Protein AF-A0A3B4Z1G2-F1 (afdb_monomer)

Organism: NCBI:txid144197

Radius of gyration: 21.58 Å; Cα contacts (8 Å, |Δi|>4): 198; chains: 1; bounding box: 49×40×64 Å

Foldseek 3Di:
DWDWDAFLNDIDIFDADPQARDRQDPCWDQDVQVSDIAAVWFDADVVVNGTDGDQCVLVVLVVLVVQLVVLVVVLVVLVVQLVVVCVPPNNVVSVVPGCNVVSVVSNCVSVVVSVVVLVCLLQVHGNVCVVVVQQPCVVDVPRHDSRDPPGSVVSNCCRHVNDRDDDDDPPDPPPD

Sequence (176 aa):
MTKEVVINGQTVKLKYCFTCKIFRPPRASHCSLCDNCVERFDHHCPWVGNCVGRRNYRFFYMFILSLSFLTIFIFAFAITHIILLSHRSGFLNALKDSPVVVCFFSVWSIVGLSGFHTYLISSNQTTNEDIKGSWSSKRGKDNYNPYSHGNIFTNCCAALCGPLPPRYDASVNVHV

Secondary structure (DSSP, 8-state):
--EEEEETTEEEEEPEETTTTEEPPTT-EEETTTTEEETT--EEEGGGTEEE-TTTHHHHHHHHHHHHHHHHHHHHHHHHHHHHHHHHH-HHHHHHT-THHHHHHHHHHHHHHHHHHHHHHHTT--HHHHHTTTT-GGG-TT---TT--SSHHHHHHHHHTSPPPPP--TTS----

pLDDT: mean 91.64, std 11.78, range [30.98, 98.5]

Structure (mmCIF, N/CA/C/O backbone):
data_AF-A0A3B4Z1G2-F1
#
_entry.id   AF-A0A3B4Z1G2-F1
#
loop_
_atom_site.group_PDB
_atom_site.id
_atom_site.type_symbol
_atom_site.label_atom_id
_atom_site.label_alt_id
_atom_site.label_comp_id
_atom_site.label_asym_id
_atom_site.label_entity_id
_atom_site.label_seq_id
_atom_site.pdbx_PDB_ins_code
_atom_site.Cartn_x
_atom_site.Cartn_y
_atom_site.Cartn_z
_atom_site.occupancy
_atom_site.B_iso_or_equiv
_atom_site.auth_seq_id
_atom_site.auth_comp_id
_atom_site.auth_asym_id
_atom_site.auth_atom_id
_atom_site.pdbx_PDB_model_num
ATOM 1 N N . MET A 1 1 ? -27.085 1.261 20.144 1.00 60.06 1 MET A N 1
ATOM 2 C CA . MET A 1 1 ? -26.070 0.731 21.079 1.00 60.06 1 MET A CA 1
ATOM 3 C C . MET A 1 1 ? -24.687 1.053 20.537 1.00 60.06 1 MET A C 1
ATOM 5 O O . MET A 1 1 ? -24.362 0.622 19.435 1.00 60.06 1 MET A O 1
ATOM 9 N N . THR A 1 2 ? -23.906 1.854 21.254 1.00 76.62 2 THR A N 1
ATOM 10 C CA . THR A 1 2 ? -22.498 2.136 20.939 1.00 76.62 2 THR A CA 1
ATOM 11 C C . THR A 1 2 ? -21.631 1.186 21.760 1.00 76.62 2 THR A C 1
ATOM 13 O O . THR A 1 2 ? -21.705 1.215 22.983 1.00 76.62 2 THR A O 1
ATOM 16 N N . LYS A 1 3 ? -20.850 0.319 21.104 1.00 91.56 3 LYS A N 1
ATOM 17 C CA . LYS A 1 3 ? -19.818 -0.491 21.772 1.00 91.56 3 LYS A CA 1
ATOM 18 C C . LYS A 1 3 ? -18.490 0.241 21.603 1.00 91.56 3 LYS A C 1
ATOM 20 O O . LYS A 1 3 ? -18.180 0.687 20.500 1.00 91.56 3 LYS A O 1
ATOM 25 N N . GLU A 1 4 ? -17.728 0.393 22.673 1.00 94.25 4 GLU A N 1
ATOM 26 C CA . GLU A 1 4 ? -16.424 1.059 22.661 1.00 94.25 4 GLU A CA 1
ATOM 27 C C . GLU A 1 4 ? -15.369 0.106 23.220 1.00 94.25 4 GLU A C 1
ATOM 29 O O . GLU A 1 4 ? -15.684 -0.767 24.029 1.00 94.25 4 GLU A O 1
ATOM 34 N N . VAL A 1 5 ? -14.132 0.239 22.748 1.00 94.31 5 VAL A N 1
ATOM 35 C CA . VAL A 1 5 ? -12.977 -0.521 23.241 1.00 94.31 5 VAL A CA 1
ATOM 36 C C . VAL A 1 5 ? -11.780 0.411 23.381 1.00 94.31 5 VAL A C 1
ATOM 38 O O . VAL A 1 5 ? -11.654 1.366 22.616 1.00 94.31 5 VAL A O 1
ATOM 41 N N . VAL A 1 6 ? -10.896 0.139 24.338 1.00 94.88 6 VAL A N 1
ATOM 42 C CA . VAL A 1 6 ? -9.669 0.920 24.546 1.00 94.88 6 VAL A CA 1
ATOM 43 C C . VAL A 1 6 ? -8.488 0.173 23.935 1.00 94.88 6 VAL A C 1
ATOM 45 O O . VAL A 1 6 ? -8.302 -1.015 24.191 1.00 94.88 6 VAL A O 1
ATOM 48 N N . ILE A 1 7 ? -7.694 0.863 23.118 1.00 94.56 7 ILE A N 1
ATOM 49 C CA . ILE A 1 7 ? -6.518 0.312 22.436 1.00 94.56 7 ILE A CA 1
ATOM 50 C C . ILE A 1 7 ? -5.345 1.236 22.726 1.00 94.56 7 ILE A C 1
ATOM 52 O O . ILE A 1 7 ? -5.351 2.383 22.288 1.00 94.56 7 ILE A O 1
ATOM 56 N N . ASN A 1 8 ? -4.358 0.748 23.482 1.00 92.94 8 ASN A N 1
ATOM 57 C CA . ASN A 1 8 ? -3.166 1.510 23.876 1.00 92.94 8 ASN A CA 1
ATOM 58 C C . ASN A 1 8 ? -3.495 2.930 24.379 1.00 92.94 8 ASN A C 1
ATOM 60 O O . ASN A 1 8 ? -2.887 3.907 23.950 1.00 92.94 8 ASN A O 1
ATOM 64 N N . GLY A 1 9 ? -4.501 3.039 25.255 1.00 91.31 9 GLY A N 1
ATOM 65 C CA . GLY A 1 9 ? -4.951 4.305 25.848 1.00 91.31 9 GLY A CA 1
ATOM 66 C C . GLY A 1 9 ? -5.959 5.106 25.018 1.00 91.31 9 GLY A C 1
ATOM 67 O O . GLY A 1 9 ? -6.542 6.050 25.540 1.00 91.31 9 GLY A O 1
ATOM 68 N N . GLN A 1 10 ? -6.237 4.716 23.770 1.00 91.75 10 GLN A N 1
ATOM 69 C CA . GLN A 1 10 ? -7.187 5.420 22.910 1.00 91.75 10 GLN A CA 1
ATOM 70 C C . GLN A 1 10 ? -8.531 4.691 22.812 1.00 91.75 10 GLN A C 1
ATOM 72 O O . GLN A 1 10 ? -8.595 3.509 22.466 1.00 91.75 10 GLN A O 1
ATOM 77 N N . THR A 1 11 ? -9.624 5.411 23.069 1.00 92.00 11 THR A N 1
ATOM 78 C CA . THR A 1 11 ? -10.986 4.878 22.939 1.00 92.00 11 THR A CA 1
ATOM 79 C C . THR A 1 11 ? -11.418 4.827 21.474 1.00 92.00 11 THR A C 1
ATOM 81 O O . THR A 1 11 ? -11.496 5.848 20.789 1.00 92.00 11 THR A O 1
ATOM 84 N N . VAL A 1 12 ? -11.754 3.632 20.992 1.00 91.44 12 VAL A N 1
ATOM 85 C CA . VAL A 1 12 ? -12.232 3.376 19.631 1.00 91.44 12 VAL A CA 1
ATOM 86 C C . VAL A 1 12 ? -13.695 2.947 19.668 1.00 91.44 12 VAL A C 1
ATOM 88 O O . VAL A 1 12 ? -14.056 1.919 20.243 1.00 91.44 12 VAL A O 1
ATOM 91 N N . LYS A 1 13 ? -14.552 3.723 18.996 1.00 91.81 13 LYS A N 1
ATOM 92 C CA . LYS A 1 13 ? -15.976 3.402 18.846 1.00 91.81 13 LYS A CA 1
ATOM 93 C C . LYS A 1 13 ? -16.172 2.327 17.782 1.00 91.81 13 LYS A C 1
ATOM 95 O O . LYS A 1 13 ? -15.842 2.534 16.610 1.00 91.81 13 LYS A O 1
ATOM 100 N N . LEU A 1 14 ? -16.752 1.198 18.172 1.00 94.06 14 LEU A N 1
ATOM 101 C CA . LEU A 1 14 ? -17.097 0.117 17.258 1.00 94.06 14 LEU A CA 1
ATOM 102 C C . LEU A 1 14 ? -18.398 0.438 16.532 1.00 94.06 14 LEU A C 1
ATOM 104 O O . LEU A 1 14 ? -19.400 0.843 17.125 1.00 94.06 14 LEU A O 1
ATOM 108 N N . LYS A 1 15 ? -18.393 0.211 15.221 1.00 93.25 15 LYS A N 1
ATOM 109 C CA . LYS A 1 15 ? -19.575 0.400 14.386 1.00 93.25 15 LYS A CA 1
ATOM 110 C C . LYS A 1 15 ? -20.242 -0.943 14.130 1.00 93.25 15 LYS A C 1
ATOM 112 O O . LYS A 1 15 ? -19.608 -1.859 13.604 1.00 93.25 15 LYS A O 1
ATOM 117 N N . TYR A 1 16 ? -21.535 -1.036 14.406 1.00 95.19 16 TYR A N 1
ATOM 118 C CA . TYR A 1 16 ? -22.322 -2.197 14.005 1.00 95.19 16 TYR A CA 1
ATOM 119 C C . TYR A 1 16 ? -22.390 -2.295 12.470 1.00 95.19 16 TYR A C 1
ATOM 121 O O . TYR A 1 16 ? -22.382 -1.275 11.766 1.00 95.19 16 TYR A O 1
ATOM 129 N N . CYS A 1 17 ? -22.363 -3.513 11.940 1.00 95.88 17 CYS A N 1
ATOM 130 C CA . CYS A 1 17 ? -22.634 -3.814 10.539 1.00 95.88 17 CYS A CA 1
ATOM 131 C C . CYS A 1 17 ? -23.975 -4.540 10.469 1.00 95.88 17 CYS A C 1
ATOM 133 O O . CYS A 1 17 ? -24.103 -5.641 10.996 1.00 95.88 17 CYS A O 1
ATOM 135 N N . PHE A 1 18 ? -24.957 -3.926 9.813 1.00 95.56 18 PHE A N 1
ATOM 136 C CA . PHE A 1 18 ? -26.303 -4.488 9.708 1.00 95.56 18 PHE A CA 1
ATOM 137 C C . PHE A 1 18 ? -26.370 -5.691 8.760 1.00 95.56 18 PHE A C 1
ATOM 139 O O . PHE A 1 18 ? -27.106 -6.629 9.043 1.00 95.56 18 PHE A O 1
ATOM 146 N N . THR A 1 19 ? -25.552 -5.707 7.702 1.00 95.50 19 THR A N 1
ATOM 147 C CA . THR A 1 19 ? -25.469 -6.824 6.749 1.00 95.50 19 THR A CA 1
ATOM 148 C C . THR A 1 19 ? -24.903 -8.081 7.407 1.00 95.50 19 THR A C 1
ATOM 150 O O . THR A 1 19 ? -25.552 -9.119 7.444 1.00 95.50 19 THR A O 1
ATOM 153 N N . CYS A 1 20 ? -23.717 -7.973 8.017 1.00 94.62 20 CYS A N 1
ATOM 154 C CA . CYS A 1 20 ? -23.047 -9.109 8.658 1.00 94.62 20 CYS A CA 1
ATOM 155 C C . CYS A 1 20 ? -23.539 -9.385 10.090 1.00 94.62 20 CYS A C 1
ATOM 157 O O . CYS A 1 20 ? -23.097 -10.351 10.699 1.00 94.62 20 CYS A O 1
ATOM 159 N N . LYS A 1 21 ? -24.410 -8.532 10.647 1.00 94.88 21 LYS A N 1
ATOM 160 C CA . LYS A 1 21 ? -24.986 -8.633 12.003 1.00 94.88 21 LYS A CA 1
ATOM 161 C C . LYS A 1 21 ? -23.958 -8.724 13.142 1.00 94.88 21 LYS A C 1
ATOM 163 O O . LYS A 1 21 ? -24.204 -9.358 14.165 1.00 94.88 21 LYS A O 1
ATOM 168 N N . ILE A 1 22 ? -22.828 -8.031 13.003 1.00 93.12 22 ILE A N 1
ATOM 169 C CA . ILE A 1 22 ? -21.752 -7.995 14.007 1.00 93.12 22 ILE A CA 1
ATOM 170 C C . ILE A 1 22 ? -21.372 -6.564 14.386 1.00 93.12 22 ILE A C 1
ATOM 172 O O . ILE A 1 22 ? -21.435 -5.640 13.569 1.00 93.12 22 ILE A O 1
ATOM 176 N N . PHE A 1 23 ? -20.882 -6.377 15.613 1.00 94.94 23 PHE A N 1
ATOM 177 C CA . PHE A 1 23 ? -20.036 -5.222 15.909 1.00 94.94 23 PHE A CA 1
ATOM 178 C C . PHE A 1 23 ? -18.695 -5.432 15.217 1.00 94.94 23 PHE A C 1
ATOM 180 O O . PHE A 1 23 ? -17.989 -6.392 15.514 1.00 94.94 23 PHE A O 1
ATOM 187 N N . ARG A 1 24 ? -18.355 -4.550 14.273 1.00 94.31 24 ARG A N 1
ATOM 188 C CA . ARG A 1 24 ? -17.096 -4.660 13.536 1.00 94.31 24 ARG A CA 1
ATOM 189 C C . ARG A 1 24 ? -15.926 -4.570 14.517 1.00 94.31 24 ARG A C 1
ATOM 191 O O . ARG A 1 24 ? -15.887 -3.590 15.268 1.00 94.31 24 ARG A O 1
ATOM 198 N N . PRO A 1 25 ? -14.979 -5.526 14.492 1.00 94.00 25 PRO A N 1
ATOM 199 C CA . PRO A 1 25 ? -13.732 -5.393 15.228 1.00 94.00 25 PRO A CA 1
ATOM 200 C C . PRO A 1 25 ? -13.014 -4.080 14.877 1.00 94.00 25 PRO A C 1
ATOM 202 O O . PRO A 1 25 ? -13.256 -3.503 13.807 1.00 94.00 25 PRO A O 1
ATOM 205 N N . PRO A 1 26 ? -12.104 -3.594 15.736 1.00 94.94 26 PRO A N 1
ATOM 206 C CA . PRO A 1 26 ? -11.290 -2.428 15.423 1.00 94.94 26 PRO A CA 1
ATOM 207 C C . PRO A 1 26 ? -10.617 -2.548 14.051 1.00 94.94 26 PRO A C 1
ATOM 209 O O . PRO A 1 26 ? -10.126 -3.611 13.670 1.00 94.94 26 PRO A O 1
ATOM 212 N N . ARG A 1 27 ? -10.599 -1.442 13.297 1.00 96.25 27 ARG A N 1
ATOM 213 C CA . ARG A 1 27 ? -10.047 -1.350 11.928 1.00 96.25 27 ARG A CA 1
ATOM 214 C C . ARG A 1 27 ? -10.754 -2.219 10.872 1.00 96.25 27 ARG A C 1
ATOM 216 O O . ARG A 1 27 ? -10.331 -2.219 9.717 1.00 96.25 27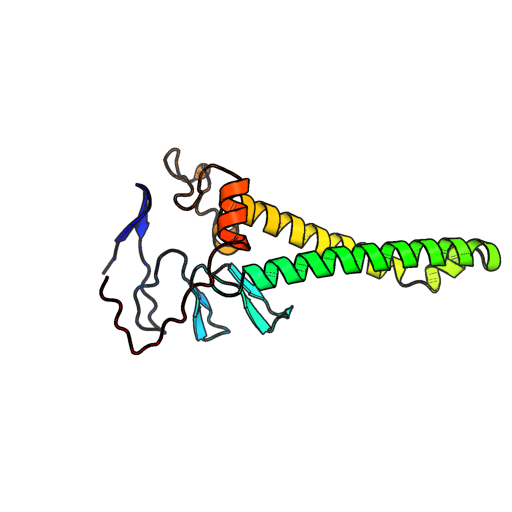 ARG A O 1
ATOM 223 N N . ALA A 1 28 ? -11.821 -2.945 11.212 1.00 96.44 28 ALA A N 1
ATOM 224 C CA . ALA A 1 28 ? -12.600 -3.702 10.236 1.00 96.44 28 ALA A CA 1
ATOM 225 C C . ALA A 1 28 ? -13.615 -2.811 9.500 1.00 96.44 28 ALA A C 1
ATOM 227 O O . ALA A 1 28 ? -14.208 -1.892 10.075 1.00 96.44 28 ALA A O 1
ATOM 228 N N . SER A 1 29 ? -13.846 -3.088 8.218 1.00 96.69 29 SER A N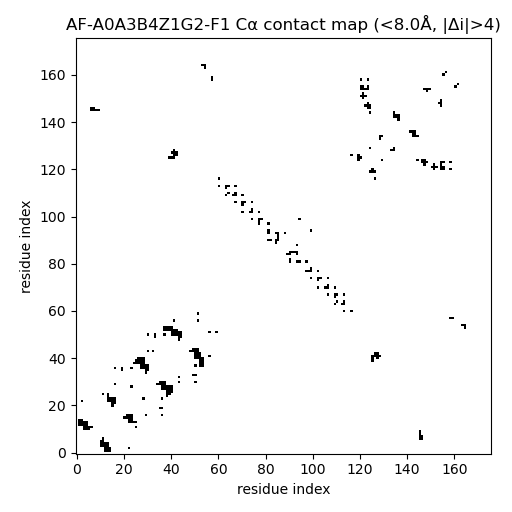 1
ATOM 229 C CA . SER A 1 29 ? -14.878 -2.419 7.411 1.00 96.69 29 SER A CA 1
ATOM 230 C C . SER A 1 29 ? -15.642 -3.434 6.568 1.00 96.69 29 SER A C 1
ATOM 232 O O . SER A 1 29 ? -15.082 -4.440 6.148 1.00 96.69 29 SER A O 1
ATOM 234 N N . HIS A 1 30 ? -16.930 -3.174 6.345 1.00 97.38 30 HIS A N 1
ATOM 235 C CA . HIS A 1 30 ? -17.739 -3.960 5.420 1.00 97.38 30 HIS A CA 1
ATOM 236 C C . HIS A 1 30 ? -17.443 -3.502 3.993 1.00 97.38 30 HIS A C 1
ATOM 238 O O . HIS A 1 30 ? -17.522 -2.303 3.714 1.00 97.38 30 HIS A O 1
ATOM 244 N N . CYS A 1 31 ? -17.098 -4.441 3.119 1.00 98.00 31 CYS A N 1
ATOM 245 C CA . CYS A 1 31 ? -16.992 -4.206 1.690 1.00 98.00 31 CYS A CA 1
ATOM 246 C C . CYS A 1 31 ? -18.263 -4.730 1.025 1.00 98.00 31 CYS A C 1
ATOM 248 O O . CYS A 1 31 ? -18.520 -5.926 1.081 1.00 98.00 31 CYS A O 1
ATOM 250 N N . SER A 1 32 ? -19.029 -3.855 0.378 1.00 97.19 32 SER A N 1
ATOM 251 C CA . SER A 1 32 ? -20.251 -4.248 -0.333 1.00 97.19 32 SER A CA 1
ATOM 252 C C . SER A 1 32 ? -19.978 -5.089 -1.582 1.00 97.19 32 SER A C 1
ATOM 254 O O . SER A 1 32 ? -20.827 -5.874 -1.973 1.00 97.19 32 SER A O 1
ATOM 256 N N . LEU A 1 33 ? -18.797 -4.950 -2.200 1.00 97.31 33 LEU A N 1
ATOM 257 C CA . LEU A 1 33 ? -18.409 -5.733 -3.380 1.00 97.31 33 LEU A CA 1
ATOM 258 C C . LEU A 1 33 ? -18.106 -7.196 -3.031 1.00 97.31 33 LEU A C 1
ATOM 260 O O . LEU A 1 33 ? -18.433 -8.090 -3.799 1.00 97.31 33 LEU A O 1
ATOM 264 N N . CYS A 1 34 ? -17.485 -7.437 -1.874 1.00 96.38 34 CYS A N 1
ATOM 265 C CA . CYS A 1 34 ? -17.210 -8.788 -1.369 1.00 96.38 34 CYS A CA 1
ATOM 266 C C . CYS A 1 34 ? -18.299 -9.306 -0.412 1.00 96.38 34 CYS A C 1
ATOM 268 O O . CYS A 1 34 ? -18.198 -10.434 0.063 1.00 96.38 34 CYS A O 1
ATOM 270 N N . ASP A 1 35 ? -19.290 -8.465 -0.105 1.00 96.50 35 ASP A N 1
ATOM 271 C CA . ASP A 1 35 ? -20.390 -8.688 0.838 1.00 96.50 35 ASP A CA 1
ATOM 272 C C . ASP A 1 35 ? -19.967 -9.279 2.196 1.00 96.50 35 ASP A C 1
ATOM 274 O O . ASP A 1 35 ? -20.598 -10.158 2.782 1.00 96.50 35 ASP A O 1
ATOM 278 N N . ASN A 1 36 ? -18.847 -8.795 2.733 1.00 94.50 36 ASN A N 1
ATOM 279 C CA . ASN A 1 36 ? -18.330 -9.257 4.014 1.00 94.50 36 ASN A CA 1
ATOM 280 C C . ASN A 1 36 ? -17.572 -8.164 4.779 1.00 94.50 36 ASN A C 1
ATOM 282 O O . ASN A 1 36 ? -17.097 -7.163 4.237 1.00 94.50 36 ASN A O 1
ATOM 286 N N . CYS A 1 37 ? -17.474 -8.345 6.098 1.00 96.44 37 CYS A N 1
ATOM 287 C CA . CYS A 1 37 ? -16.614 -7.528 6.947 1.00 96.44 37 CYS A CA 1
ATOM 288 C C . CYS A 1 37 ? -15.174 -8.039 6.878 1.00 96.44 37 CYS A C 1
ATOM 290 O O . CYS A 1 37 ? -14.901 -9.189 7.209 1.00 96.44 37 CYS A O 1
ATOM 292 N N . VAL A 1 38 ? -14.249 -7.161 6.497 1.00 96.81 38 VAL A N 1
ATOM 293 C CA . VAL A 1 38 ? -12.827 -7.472 6.345 1.00 96.81 38 VAL A CA 1
ATOM 294 C C . VAL A 1 38 ? -12.053 -6.851 7.501 1.00 96.81 38 VAL A C 1
ATOM 296 O O . VAL A 1 38 ? -12.143 -5.646 7.745 1.00 96.81 38 VAL A O 1
ATOM 299 N N . GLU A 1 39 ? -11.288 -7.664 8.227 1.00 96.06 39 GLU A N 1
ATOM 300 C CA . GLU A 1 39 ? -10.409 -7.180 9.293 1.00 96.06 39 GLU A CA 1
ATOM 301 C C . GLU A 1 39 ? -9.221 -6.393 8.764 1.00 96.06 39 GLU A C 1
ATOM 303 O O . GLU A 1 39 ? -8.634 -6.762 7.743 1.00 96.06 39 GLU A O 1
ATOM 308 N N . ARG A 1 40 ? -8.829 -5.351 9.516 1.00 96.44 40 ARG A N 1
ATOM 309 C CA . ARG A 1 40 ? -7.777 -4.397 9.127 1.00 96.44 40 ARG A CA 1
ATOM 310 C C . ARG A 1 40 ? -7.928 -4.040 7.645 1.00 96.44 40 ARG A C 1
ATOM 312 O O . ARG A 1 40 ? -7.014 -4.256 6.854 1.00 96.44 40 ARG A O 1
ATOM 319 N N . PHE A 1 41 ? -9.140 -3.619 7.283 1.00 98.06 41 PHE A N 1
ATOM 320 C CA . PHE A 1 41 ? -9.521 -3.377 5.898 1.00 98.06 41 PHE A CA 1
ATOM 321 C C . PHE A 1 41 ? -8.650 -2.272 5.317 1.00 98.06 41 PHE A C 1
ATOM 323 O O . PHE A 1 41 ? -8.637 -1.157 5.846 1.00 98.06 41 PHE A O 1
ATOM 330 N N . ASP A 1 42 ? -7.962 -2.596 4.229 1.00 98.50 42 ASP A N 1
ATOM 331 C CA . ASP A 1 42 ? -7.101 -1.661 3.529 1.00 98.50 42 ASP A CA 1
ATOM 332 C C . ASP A 1 42 ? -7.842 -1.031 2.353 1.00 98.50 42 ASP A C 1
ATOM 334 O O . ASP A 1 42 ? -8.142 0.162 2.385 1.00 98.50 42 ASP A O 1
ATOM 338 N N . HIS A 1 43 ? -8.221 -1.847 1.370 1.00 98.38 43 HIS A N 1
ATOM 339 C CA . HIS A 1 43 ? -9.055 -1.445 0.242 1.00 98.38 43 HIS A CA 1
ATOM 340 C C . HIS A 1 43 ? -9.647 -2.672 -0.470 1.00 98.38 43 HIS A C 1
ATOM 342 O O . HIS A 1 43 ? -9.213 -3.807 -0.266 1.00 98.38 43 HIS A O 1
ATOM 348 N N . HIS A 1 44 ? -10.646 -2.457 -1.327 1.00 98.50 44 HIS A N 1
ATOM 349 C CA . HIS A 1 44 ? -11.018 -3.440 -2.344 1.00 98.50 44 HIS A CA 1
ATOM 350 C C . HIS A 1 44 ? -10.178 -3.179 -3.589 1.00 98.50 44 HIS A C 1
ATOM 352 O O . HIS A 1 44 ? -10.199 -2.067 -4.115 1.00 98.50 44 HIS A O 1
ATOM 358 N N . CYS A 1 45 ? -9.425 -4.178 -4.038 1.00 98.06 45 CYS A N 1
ATOM 359 C CA . CYS A 1 45 ? -8.522 -4.026 -5.164 1.00 98.06 45 CYS A CA 1
ATOM 360 C C . CYS A 1 45 ? -9.109 -4.727 -6.395 1.00 98.06 45 CYS A C 1
ATOM 362 O O . CYS A 1 45 ? -9.155 -5.961 -6.420 1.00 98.06 45 CYS A O 1
ATOM 364 N N . PRO A 1 46 ? -9.533 -3.975 -7.429 1.00 97.06 46 PRO A N 1
ATOM 365 C CA . PRO A 1 46 ? -10.117 -4.570 -8.629 1.00 97.06 46 PRO A CA 1
ATOM 366 C C . PRO A 1 46 ? -9.102 -5.421 -9.403 1.00 97.06 46 PRO A C 1
ATOM 368 O O . PRO A 1 46 ? -9.479 -6.407 -10.023 1.00 97.06 46 PRO A O 1
ATOM 371 N N . TRP A 1 47 ? -7.807 -5.097 -9.309 1.00 95.69 47 TRP A N 1
ATOM 372 C CA . TRP A 1 47 ? -6.733 -5.798 -10.021 1.00 95.69 47 TRP A CA 1
ATOM 373 C C . TRP A 1 47 ? -6.503 -7.230 -9.537 1.00 95.69 47 TRP A C 1
ATOM 375 O O . TRP A 1 47 ? -6.109 -8.085 -10.321 1.00 95.69 47 TRP A O 1
ATOM 385 N N . VAL A 1 48 ? -6.755 -7.499 -8.253 1.00 96.06 48 VAL A N 1
ATOM 386 C CA . VAL A 1 48 ? -6.691 -8.858 -7.683 1.00 96.06 48 VAL A CA 1
ATOM 387 C C . VAL A 1 48 ? -8.081 -9.464 -7.470 1.00 96.06 48 VAL A C 1
ATOM 389 O O . VAL A 1 48 ? -8.185 -10.571 -6.949 1.00 96.06 48 VAL A O 1
ATOM 392 N N . GLY A 1 49 ? -9.147 -8.733 -7.824 1.00 96.81 49 GLY A N 1
ATOM 393 C CA . GLY A 1 49 ? -10.538 -9.163 -7.663 1.00 96.81 49 GLY A CA 1
ATOM 394 C C . GLY A 1 49 ? -10.939 -9.474 -6.218 1.00 96.81 49 GLY A C 1
ATOM 395 O O . GLY A 1 49 ? -11.801 -10.319 -5.990 1.00 96.81 49 GLY A O 1
ATOM 396 N N . ASN A 1 50 ? -10.280 -8.865 -5.226 1.00 97.12 50 ASN A N 1
ATOM 397 C CA . ASN A 1 50 ? -10.493 -9.190 -3.816 1.00 97.12 50 ASN A CA 1
ATOM 398 C C . ASN A 1 50 ? -10.153 -8.007 -2.896 1.00 97.12 50 ASN A C 1
ATOM 400 O O . ASN A 1 50 ? -9.414 -7.086 -3.257 1.00 97.12 50 ASN A O 1
ATOM 404 N N . CYS A 1 51 ? -10.657 -8.044 -1.665 1.00 98.25 51 CYS A N 1
ATOM 405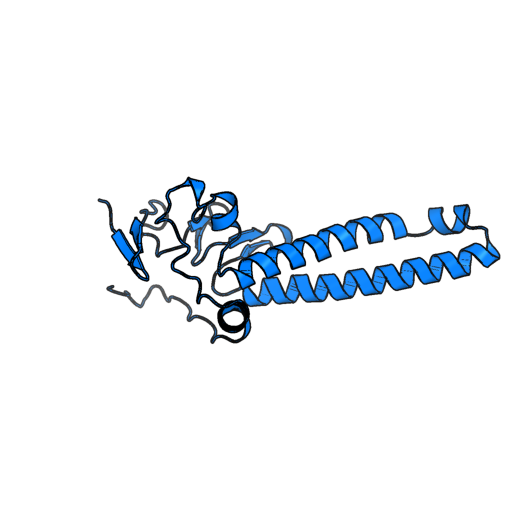 C CA . CYS A 1 51 ? -10.224 -7.128 -0.621 1.00 98.25 51 CYS A CA 1
ATOM 406 C C . CYS A 1 51 ? -8.795 -7.414 -0.167 1.00 98.25 51 CYS A C 1
ATOM 408 O O . CYS A 1 51 ? -8.422 -8.560 0.084 1.00 98.25 51 CYS A O 1
ATOM 410 N N . VAL A 1 52 ? -8.031 -6.346 0.033 1.00 98.50 52 VAL A N 1
ATOM 411 C CA . VAL A 1 52 ? -6.767 -6.359 0.761 1.00 98.50 52 VAL A CA 1
ATOM 412 C C . VAL A 1 52 ? -7.061 -6.010 2.220 1.00 98.50 52 VAL A C 1
ATOM 414 O O . VAL A 1 52 ? -7.705 -5.006 2.534 1.00 98.50 52 VAL A O 1
ATOM 417 N N . GLY A 1 53 ? -6.616 -6.866 3.129 1.00 97.25 53 GLY A N 1
ATOM 418 C CA . GLY A 1 53 ? -6.826 -6.717 4.563 1.00 97.25 53 GLY A CA 1
ATOM 419 C C . GLY A 1 53 ? -5.864 -7.579 5.369 1.00 97.25 53 GLY A C 1
ATOM 420 O O . GLY A 1 53 ? -4.852 -8.062 4.863 1.00 97.25 53 GLY A O 1
ATOM 421 N N . ARG A 1 54 ? -6.174 -7.809 6.646 1.00 95.81 54 ARG A N 1
ATOM 422 C CA . ARG A 1 54 ? -5.230 -8.367 7.632 1.00 95.81 54 ARG A CA 1
ATOM 423 C C . ARG A 1 54 ? -4.448 -9.603 7.165 1.00 95.81 54 ARG A C 1
ATOM 425 O O . ARG A 1 54 ? -3.247 -9.681 7.395 1.00 95.81 54 ARG A O 1
ATOM 432 N N . ARG A 1 55 ? -5.127 -10.579 6.554 1.00 94.69 55 ARG A N 1
ATOM 433 C CA . ARG A 1 55 ? -4.555 -11.903 6.243 1.00 94.69 55 ARG A CA 1
ATOM 434 C C . ARG A 1 55 ? -3.803 -11.972 4.918 1.00 94.69 55 ARG A C 1
ATOM 436 O O . ARG A 1 55 ? -2.994 -12.879 4.748 1.00 94.69 55 ARG A O 1
ATOM 443 N N . ASN A 1 56 ? -4.060 -11.049 3.993 1.00 96.12 56 ASN A N 1
ATOM 444 C CA . ASN A 1 56 ? -3.434 -11.045 2.670 1.00 96.12 56 ASN A CA 1
ATOM 445 C C . ASN A 1 56 ? -2.599 -9.797 2.369 1.00 96.12 56 ASN A C 1
ATOM 447 O O . ASN A 1 56 ? -1.876 -9.804 1.376 1.00 96.12 56 ASN A O 1
ATOM 451 N N . TYR A 1 57 ? -2.614 -8.780 3.235 1.00 97.56 57 TYR A N 1
ATOM 452 C CA . TYR A 1 57 ? -1.839 -7.552 3.048 1.00 97.56 57 TYR A CA 1
ATOM 453 C C . TYR A 1 57 ? -0.346 -7.827 2.815 1.00 97.56 57 TYR A C 1
ATOM 455 O O . TYR A 1 57 ? 0.247 -7.239 1.918 1.00 97.56 57 TYR A O 1
ATOM 463 N N . ARG A 1 58 ? 0.258 -8.775 3.551 1.00 96.75 58 ARG A N 1
ATOM 464 C CA . ARG A 1 58 ? 1.665 -9.163 3.341 1.00 96.75 58 ARG A CA 1
ATOM 465 C C . ARG A 1 58 ? 1.926 -9.662 1.919 1.00 96.75 58 ARG A C 1
ATOM 467 O O . ARG A 1 58 ? 2.924 -9.288 1.316 1.00 96.75 58 ARG A O 1
ATOM 474 N N . PHE A 1 59 ? 1.046 -10.512 1.395 1.00 97.31 59 PHE A N 1
ATOM 475 C CA . PHE A 1 59 ? 1.195 -11.061 0.048 1.00 97.31 59 PHE A CA 1
ATOM 476 C C . PHE A 1 59 ? 0.965 -9.988 -1.011 1.00 97.31 59 PHE A C 1
ATOM 478 O O . PHE A 1 59 ? 1.724 -9.918 -1.968 1.00 97.31 59 PHE A O 1
ATOM 485 N N . PHE A 1 60 ? -0.021 -9.112 -0.803 1.00 98.19 60 PHE A N 1
ATOM 486 C CA . PHE A 1 60 ? -0.248 -7.954 -1.663 1.00 98.19 60 PHE A CA 1
ATOM 487 C C . PHE A 1 60 ? 0.978 -7.028 -1.708 1.00 98.19 60 PHE A C 1
ATOM 489 O O . PHE A 1 60 ? 1.411 -6.639 -2.788 1.00 98.19 60 PHE A O 1
ATOM 496 N N . TYR A 1 61 ? 1.585 -6.734 -0.555 1.00 98.38 61 TYR A N 1
ATOM 497 C CA . TYR A 1 61 ? 2.788 -5.907 -0.486 1.00 98.38 61 TYR A CA 1
ATOM 498 C C . TYR A 1 61 ? 3.983 -6.546 -1.208 1.00 98.38 61 TYR A C 1
ATOM 500 O O . TYR A 1 61 ? 4.654 -5.888 -2.000 1.00 98.38 61 TYR A O 1
ATOM 508 N N . MET A 1 62 ? 4.228 -7.843 -0.993 1.00 98.00 62 MET A N 1
ATOM 509 C CA . MET A 1 62 ? 5.291 -8.548 -1.718 1.00 98.00 62 MET A CA 1
ATOM 510 C C . MET A 1 62 ? 5.010 -8.602 -3.223 1.00 98.00 62 MET A C 1
ATOM 512 O O . MET A 1 62 ? 5.930 -8.430 -4.013 1.00 98.00 62 MET A O 1
ATOM 516 N N . PHE A 1 63 ? 3.748 -8.757 -3.627 1.00 98.25 63 PHE A N 1
ATOM 517 C CA . PHE A 1 63 ? 3.342 -8.711 -5.030 1.00 98.25 63 PHE A CA 1
ATOM 518 C C . PHE A 1 63 ? 3.679 -7.365 -5.690 1.00 98.25 63 PHE A C 1
ATOM 520 O O . PHE A 1 63 ? 4.334 -7.358 -6.732 1.00 98.25 63 PHE A O 1
ATOM 527 N N . ILE A 1 64 ? 3.309 -6.230 -5.084 1.00 98.38 64 ILE A N 1
ATOM 528 C CA . ILE A 1 64 ? 3.619 -4.908 -5.661 1.00 98.38 64 ILE A CA 1
ATOM 529 C C . ILE A 1 64 ? 5.124 -4.600 -5.639 1.00 98.38 64 ILE A C 1
ATOM 531 O O . ILE A 1 64 ? 5.637 -3.995 -6.583 1.00 98.38 64 ILE A O 1
ATOM 535 N N . LEU A 1 65 ? 5.862 -5.078 -4.629 1.00 98.31 65 LEU A N 1
ATOM 536 C CA . LEU A 1 65 ? 7.323 -4.971 -4.601 1.00 98.31 65 LEU A CA 1
ATOM 537 C C . LEU A 1 65 ? 7.968 -5.776 -5.732 1.00 98.31 65 LEU A C 1
ATOM 539 O O . LEU A 1 65 ? 8.782 -5.234 -6.479 1.00 98.31 65 LEU A O 1
ATOM 543 N N . SER A 1 66 ? 7.583 -7.041 -5.910 1.00 98.44 66 SER A N 1
ATOM 544 C CA . SER A 1 66 ? 8.064 -7.866 -7.023 1.00 98.44 66 SER A CA 1
ATOM 545 C C . SER A 1 66 ? 7.720 -7.243 -8.377 1.00 98.44 66 SER A C 1
ATOM 547 O O . SER A 1 66 ? 8.569 -7.211 -9.268 1.00 98.44 66 SER A O 1
ATOM 549 N N . LEU A 1 67 ? 6.519 -6.675 -8.522 1.00 98.00 67 LEU A N 1
ATOM 550 C CA . LEU A 1 67 ? 6.118 -5.961 -9.735 1.00 98.00 67 LEU A CA 1
ATOM 551 C C . LEU A 1 67 ? 6.943 -4.681 -9.955 1.00 98.00 67 LEU A C 1
ATOM 553 O O . LEU A 1 67 ? 7.257 -4.338 -11.094 1.00 98.00 67 LEU A O 1
ATOM 557 N N . SER A 1 68 ? 7.354 -3.998 -8.885 1.00 98.38 68 SER A N 1
ATOM 558 C CA . SER A 1 68 ? 8.252 -2.837 -8.970 1.00 98.38 68 SER A CA 1
ATOM 559 C C . SER A 1 68 ? 9.616 -3.240 -9.526 1.00 98.38 68 SER A C 1
ATOM 561 O O . SER A 1 68 ? 10.098 -2.623 -10.472 1.00 98.38 68 SER A O 1
ATOM 563 N N . PHE A 1 69 ? 10.209 -4.322 -9.013 1.00 98.31 69 PHE A N 1
ATOM 564 C CA . PHE A 1 69 ? 11.471 -4.837 -9.553 1.00 98.31 69 PHE A CA 1
ATOM 565 C C . PHE A 1 69 ? 11.336 -5.269 -11.015 1.00 98.31 69 PHE A C 1
ATOM 567 O O . PHE A 1 69 ? 12.188 -4.930 -11.834 1.00 98.31 69 PHE A O 1
ATOM 574 N N . LEU A 1 70 ? 10.246 -5.961 -11.360 1.00 97.81 70 LEU A N 1
ATOM 575 C CA . LEU A 1 70 ? 9.988 -6.400 -12.730 1.00 97.81 70 LEU A CA 1
ATOM 576 C C . LEU A 1 70 ? 9.833 -5.219 -13.698 1.00 97.81 70 LEU A C 1
ATOM 578 O O . LEU A 1 70 ? 10.410 -5.232 -14.781 1.00 97.81 70 LEU A O 1
ATOM 582 N N . THR A 1 71 ? 9.076 -4.189 -13.321 1.00 97.62 71 THR A N 1
ATOM 583 C CA . THR A 1 71 ? 8.863 -3.016 -14.183 1.00 97.62 71 THR A CA 1
ATOM 584 C C . THR A 1 71 ? 10.146 -2.210 -14.368 1.00 97.62 71 THR A C 1
ATOM 586 O O . THR A 1 71 ? 10.438 -1.812 -15.495 1.00 97.62 71 THR A O 1
ATOM 589 N N . ILE A 1 72 ? 10.954 -2.036 -13.315 1.00 98.06 72 ILE A N 1
ATOM 590 C CA . ILE A 1 72 ? 12.283 -1.408 -13.410 1.00 98.06 72 ILE A CA 1
ATOM 591 C C . ILE A 1 72 ? 13.188 -2.211 -14.351 1.00 98.06 72 ILE A C 1
ATOM 593 O O . ILE A 1 72 ? 13.834 -1.631 -15.225 1.00 98.06 72 ILE A O 1
ATOM 597 N N . PHE A 1 73 ? 13.203 -3.538 -14.206 1.00 97.50 73 PHE A N 1
ATOM 598 C CA . PHE A 1 73 ? 13.975 -4.427 -15.069 1.00 97.50 73 PHE A CA 1
ATOM 599 C C . PHE A 1 73 ? 13.555 -4.279 -16.538 1.00 97.50 73 PHE A C 1
ATOM 601 O O . PHE A 1 73 ? 14.388 -3.956 -17.380 1.00 97.50 73 PHE A O 1
ATOM 608 N N . ILE A 1 74 ? 12.262 -4.414 -16.852 1.00 96.56 74 ILE A N 1
ATOM 609 C CA . ILE A 1 74 ? 11.746 -4.264 -18.224 1.00 96.56 74 ILE A CA 1
ATOM 610 C C . ILE A 1 74 ? 12.077 -2.879 -18.793 1.00 96.56 74 ILE A C 1
ATOM 612 O O . ILE A 1 74 ? 12.482 -2.772 -19.950 1.00 96.56 74 ILE A O 1
ATOM 616 N N . PHE A 1 75 ? 11.944 -1.820 -17.993 1.00 96.62 75 PHE A N 1
ATOM 617 C CA . PHE A 1 75 ? 12.251 -0.464 -18.439 1.00 96.62 75 PHE A CA 1
ATOM 618 C C . PHE A 1 75 ? 13.736 -0.281 -18.764 1.00 96.62 75 PHE A C 1
ATOM 620 O O . PHE A 1 75 ? 14.052 0.303 -19.798 1.00 96.62 75 PHE A O 1
ATOM 627 N N . ALA A 1 76 ? 14.644 -0.843 -17.960 1.00 96.44 76 ALA A N 1
ATOM 628 C CA . ALA A 1 76 ? 16.075 -0.824 -18.263 1.00 96.44 76 ALA A CA 1
ATOM 629 C C . ALA A 1 76 ? 16.372 -1.485 -19.621 1.00 96.44 76 ALA A C 1
ATOM 631 O O . ALA A 1 76 ? 17.045 -0.888 -20.460 1.00 96.44 76 ALA A O 1
ATOM 632 N N . PHE A 1 77 ? 15.789 -2.661 -19.885 1.00 95.00 77 PHE A N 1
ATOM 633 C CA . PHE A 1 77 ? 15.931 -3.339 -21.178 1.00 95.00 77 PHE A CA 1
ATOM 634 C C . PHE A 1 77 ? 15.302 -2.553 -22.334 1.00 95.00 77 PHE A C 1
ATOM 636 O O . PHE A 1 77 ? 15.888 -2.497 -23.414 1.00 95.00 77 PHE A O 1
ATOM 643 N N . ALA A 1 78 ? 14.152 -1.906 -22.123 1.00 94.62 78 ALA A N 1
ATOM 644 C CA . ALA A 1 78 ? 13.520 -1.060 -23.135 1.00 94.62 78 ALA A CA 1
ATOM 645 C C . ALA A 1 78 ? 14.412 0.134 -23.522 1.00 94.62 78 ALA A C 1
ATOM 647 O O . ALA A 1 78 ? 14.535 0.455 -24.706 1.00 94.62 78 ALA A O 1
ATOM 648 N N . ILE A 1 79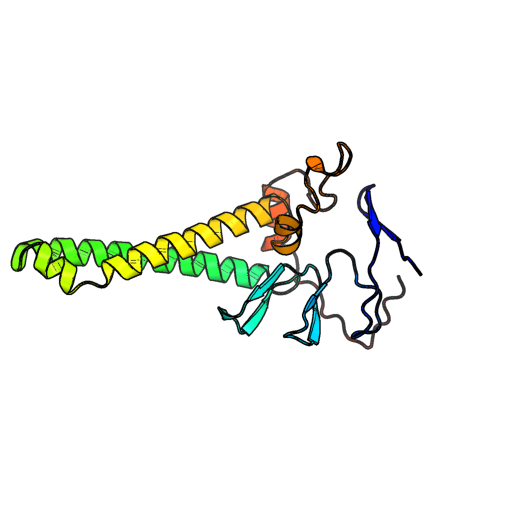 ? 15.082 0.754 -22.544 1.00 94.44 79 ILE A N 1
ATOM 649 C CA . ILE A 1 79 ? 16.053 1.828 -22.785 1.00 94.44 79 ILE A CA 1
ATOM 650 C C . ILE A 1 79 ? 17.279 1.298 -23.534 1.00 94.44 79 ILE A C 1
ATOM 652 O O . ILE A 1 79 ? 17.659 1.875 -24.554 1.00 94.44 79 ILE A O 1
ATOM 656 N N . THR A 1 80 ? 17.868 0.181 -23.096 1.00 94.06 80 THR A N 1
ATOM 657 C CA . THR A 1 80 ? 19.002 -0.443 -23.797 1.00 94.06 80 THR A CA 1
ATOM 658 C C . THR A 1 80 ? 18.648 -0.777 -25.247 1.00 94.06 80 THR A C 1
ATOM 660 O O . THR A 1 80 ? 19.427 -0.485 -26.154 1.00 94.06 80 THR A O 1
ATOM 663 N N . HIS A 1 81 ? 17.456 -1.323 -25.489 1.00 91.50 81 HIS A N 1
ATOM 664 C CA . HIS A 1 81 ? 16.974 -1.641 -26.830 1.00 91.50 81 HIS A CA 1
ATOM 665 C C . HIS A 1 81 ? 16.846 -0.391 -27.717 1.00 91.50 81 HIS A C 1
ATOM 667 O O . HIS A 1 81 ? 17.305 -0.410 -28.860 1.00 91.50 81 HIS A O 1
ATOM 673 N N . ILE A 1 82 ? 16.306 0.716 -27.187 1.00 93.75 82 ILE A N 1
ATOM 674 C CA . ILE A 1 82 ? 16.242 1.995 -27.916 1.00 93.75 82 ILE A CA 1
ATOM 675 C C . ILE A 1 82 ? 17.634 2.500 -28.271 1.00 93.75 82 ILE A C 1
ATOM 677 O O . ILE A 1 82 ? 17.847 2.913 -29.409 1.00 93.75 82 ILE A O 1
ATOM 681 N N . ILE A 1 83 ? 18.580 2.465 -27.331 1.00 92.56 83 ILE A N 1
ATOM 682 C CA . ILE A 1 83 ? 19.950 2.928 -27.577 1.00 92.56 83 ILE A CA 1
ATOM 683 C C . ILE A 1 83 ? 20.562 2.127 -28.732 1.00 92.56 83 ILE A C 1
ATOM 685 O O . ILE A 1 83 ? 21.034 2.714 -29.705 1.00 92.56 83 ILE A O 1
ATOM 689 N N . LEU A 1 84 ? 20.463 0.796 -28.691 1.00 92.06 84 LEU A N 1
ATOM 690 C CA . LEU A 1 84 ? 20.999 -0.079 -29.738 1.00 92.06 84 LEU A CA 1
ATOM 691 C C . LEU A 1 84 ? 20.329 0.133 -31.106 1.00 92.06 84 LEU A C 1
ATOM 693 O O . LEU A 1 84 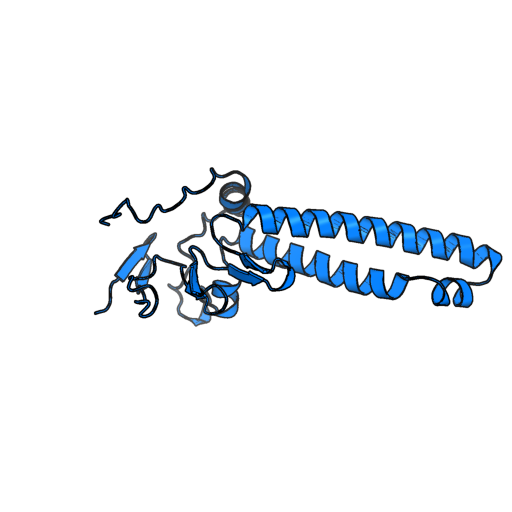? 21.023 0.167 -32.124 1.00 92.06 84 LEU A O 1
ATOM 697 N N . LEU A 1 85 ? 19.005 0.308 -31.153 1.00 90.44 85 LEU A N 1
ATOM 698 C CA . LEU A 1 85 ? 18.288 0.587 -32.402 1.00 90.44 85 LEU A CA 1
ATOM 699 C C . LEU A 1 85 ? 18.577 1.985 -32.948 1.00 90.44 85 LEU A C 1
ATOM 701 O O . LEU A 1 85 ? 18.691 2.151 -34.162 1.00 90.44 85 LEU A O 1
ATOM 705 N N . SER A 1 86 ? 18.745 2.977 -32.073 1.00 92.50 86 SER A N 1
ATOM 706 C CA . SER A 1 86 ? 18.997 4.362 -32.475 1.00 92.50 86 SER A CA 1
ATOM 707 C C . SER A 1 86 ? 20.279 4.504 -33.297 1.00 92.50 86 SER A C 1
ATOM 709 O O . SER A 1 86 ? 20.311 5.308 -34.228 1.00 92.50 86 SER A O 1
ATOM 711 N N . HIS A 1 87 ? 21.283 3.657 -33.036 1.00 91.12 87 HIS A N 1
ATOM 712 C CA . HIS A 1 87 ? 22.506 3.572 -33.834 1.00 91.12 87 HIS A CA 1
ATOM 713 C C . HIS A 1 87 ? 22.282 3.049 -35.261 1.00 91.12 87 HIS A C 1
ATOM 715 O O . HIS A 1 87 ? 23.101 3.326 -36.132 1.00 91.12 87 HIS A O 1
ATOM 721 N N . ARG A 1 88 ? 21.208 2.288 -35.514 1.00 88.12 88 ARG A N 1
ATOM 722 C CA . ARG A 1 88 ? 20.923 1.681 -36.826 1.00 88.12 88 ARG A CA 1
ATOM 723 C C . ARG A 1 88 ? 19.889 2.458 -37.635 1.00 88.12 88 ARG A C 1
ATOM 725 O O . ARG A 1 88 ? 20.088 2.660 -38.826 1.00 88.12 88 ARG A O 1
ATOM 732 N N . SER A 1 89 ? 18.781 2.855 -37.011 1.00 87.88 89 SER A N 1
ATOM 733 C CA . SER A 1 89 ? 17.604 3.414 -37.697 1.00 87.88 89 SER A CA 1
ATOM 734 C C . SER A 1 89 ? 17.289 4.864 -37.316 1.00 87.88 89 SER A C 1
ATOM 736 O O . SER A 1 89 ? 16.329 5.440 -37.835 1.00 87.88 89 SER A O 1
ATOM 738 N N . GLY A 1 90 ? 18.093 5.465 -36.433 1.00 90.25 90 GLY A N 1
ATOM 739 C CA . GLY A 1 90 ? 17.853 6.786 -35.861 1.00 90.25 90 GLY A CA 1
ATOM 740 C C . GLY A 1 90 ? 16.901 6.755 -34.660 1.00 90.25 90 GLY A C 1
ATOM 741 O O . GLY A 1 90 ? 15.991 5.932 -34.560 1.00 90.25 90 GLY A O 1
ATOM 742 N N . PHE A 1 91 ? 17.102 7.688 -33.728 1.00 89.88 91 PHE A N 1
ATOM 743 C CA . PHE A 1 91 ? 16.397 7.734 -32.440 1.00 89.88 91 PHE A CA 1
ATOM 744 C C . PHE A 1 91 ? 14.867 7.820 -32.558 1.00 89.88 91 PHE A C 1
ATOM 746 O O . PHE A 1 91 ? 14.156 7.099 -31.865 1.00 89.88 91 PHE A O 1
ATOM 753 N N . LEU A 1 92 ? 14.348 8.665 -33.456 1.00 90.19 92 LEU A N 1
ATOM 754 C CA . LEU A 1 92 ? 12.900 8.854 -33.612 1.00 90.19 92 LEU A CA 1
ATOM 755 C C . LEU A 1 92 ? 12.186 7.589 -34.101 1.00 90.19 92 LEU A C 1
ATOM 757 O O . LEU A 1 92 ? 11.062 7.328 -33.682 1.00 90.19 92 LEU A O 1
ATOM 761 N N . ASN A 1 93 ? 12.833 6.801 -34.960 1.00 88.94 93 ASN A N 1
ATOM 762 C CA . ASN A 1 93 ? 12.271 5.538 -35.434 1.00 88.94 93 ASN A CA 1
ATOM 763 C C . ASN A 1 93 ? 12.328 4.479 -34.327 1.00 88.94 93 ASN A C 1
ATOM 765 O O . ASN A 1 93 ? 11.320 3.840 -34.043 1.00 88.94 93 ASN A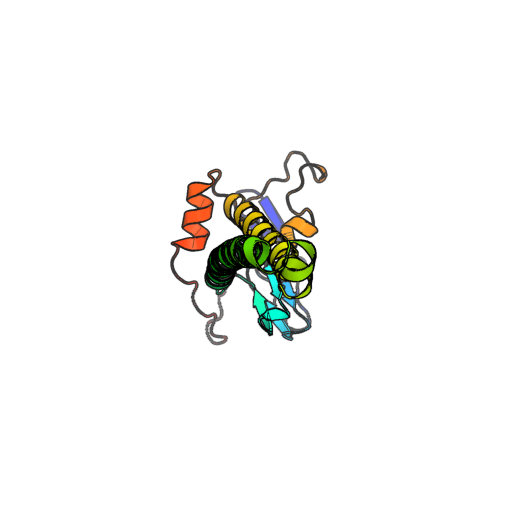 O 1
ATOM 769 N N . ALA A 1 94 ? 13.453 4.385 -33.610 1.00 89.56 94 ALA A N 1
ATOM 770 C CA . ALA A 1 94 ? 13.589 3.495 -32.455 1.00 89.56 94 ALA A CA 1
ATOM 771 C C . ALA A 1 94 ? 12.564 3.785 -31.340 1.00 89.56 94 ALA A C 1
ATOM 773 O O . ALA A 1 94 ? 12.101 2.862 -30.675 1.00 89.56 94 ALA A O 1
ATOM 774 N N . LEU A 1 95 ? 12.196 5.055 -31.131 1.00 90.00 95 LEU A N 1
ATOM 775 C CA . LEU A 1 95 ? 11.147 5.437 -30.185 1.00 90.00 95 LEU A CA 1
ATOM 776 C C . LEU A 1 95 ? 9.746 5.021 -30.642 1.00 90.00 95 LEU A C 1
ATOM 778 O O . LEU A 1 95 ? 8.974 4.547 -29.814 1.00 90.00 95 LEU A O 1
ATOM 782 N N . LYS A 1 96 ? 9.410 5.212 -31.926 1.00 89.19 96 LYS A N 1
ATOM 783 C CA . LYS A 1 96 ? 8.079 4.882 -32.470 1.00 89.19 96 LYS A CA 1
ATOM 784 C C . LYS A 1 96 ? 7.751 3.395 -32.343 1.00 89.19 96 LYS A C 1
ATOM 786 O O . LYS A 1 96 ? 6.614 3.061 -32.029 1.00 89.19 96 LYS A O 1
ATOM 791 N N . ASP A 1 97 ? 8.750 2.538 -32.526 1.00 84.94 97 ASP A N 1
ATOM 792 C CA . ASP A 1 97 ? 8.584 1.080 -32.486 1.00 84.94 97 ASP A CA 1
ATOM 793 C C . ASP A 1 97 ? 8.742 0.492 -31.069 1.00 84.94 97 ASP A C 1
ATOM 795 O O . ASP A 1 97 ? 8.620 -0.718 -30.872 1.00 84.94 97 ASP A O 1
ATOM 799 N N . SER A 1 98 ? 9.033 1.326 -30.063 1.00 88.31 98 SER A N 1
ATOM 800 C CA . SER A 1 98 ? 9.341 0.883 -28.702 1.00 88.31 98 SER A CA 1
ATOM 801 C C . SER A 1 98 ? 8.181 1.107 -27.723 1.00 88.31 98 SER A C 1
ATOM 803 O O . SER A 1 98 ? 7.573 2.178 -27.710 1.00 88.31 98 SER A O 1
ATOM 805 N N . PRO A 1 99 ? 7.929 0.172 -26.785 1.00 91.38 99 PRO A N 1
ATOM 806 C CA . PRO A 1 99 ? 6.940 0.351 -25.722 1.00 91.38 99 PRO A CA 1
ATOM 807 C C . PRO A 1 99 ? 7.407 1.292 -24.590 1.00 91.38 99 PRO A C 1
ATOM 809 O O . PRO A 1 99 ? 6.766 1.350 -23.540 1.00 91.38 99 PRO A O 1
ATOM 812 N N . VAL A 1 100 ? 8.512 2.034 -24.757 1.00 91.50 100 VAL A N 1
ATOM 813 C CA . VAL A 1 100 ? 9.170 2.803 -23.679 1.00 91.50 100 VAL A CA 1
ATOM 814 C C . VAL A 1 100 ? 8.252 3.779 -22.952 1.00 91.50 100 VAL A C 1
ATOM 816 O O . VAL A 1 100 ? 8.379 3.939 -21.741 1.00 91.50 100 VAL A O 1
ATOM 819 N N . VAL A 1 101 ? 7.305 4.401 -23.658 1.00 90.88 101 VAL A N 1
ATOM 820 C CA . VAL A 1 101 ? 6.357 5.352 -23.061 1.00 90.88 101 VAL A CA 1
ATOM 821 C C . VAL A 1 101 ? 5.440 4.629 -22.074 1.00 90.88 101 VAL A C 1
ATOM 823 O O . VAL A 1 101 ? 5.259 5.082 -20.945 1.00 90.88 101 VAL A O 1
ATOM 826 N N . VAL A 1 102 ? 4.921 3.461 -22.461 1.00 92.88 102 VAL A N 1
ATOM 827 C CA . VAL A 1 102 ? 4.095 2.617 -21.587 1.00 92.88 102 VAL A CA 1
ATOM 828 C C . VAL A 1 102 ? 4.917 2.133 -20.395 1.00 92.88 102 VAL A C 1
ATOM 830 O O . VAL A 1 102 ? 4.444 2.197 -19.259 1.00 92.88 102 VAL A O 1
ATOM 833 N N . CYS A 1 103 ? 6.161 1.706 -20.625 1.00 94.75 103 CYS A N 1
ATOM 834 C CA . CYS A 1 103 ? 7.057 1.277 -19.555 1.00 94.75 103 CYS A CA 1
ATOM 835 C C . CYS A 1 103 ? 7.356 2.414 -18.563 1.00 94.75 103 CYS A C 1
ATOM 837 O O . CYS A 1 103 ? 7.330 2.173 -17.360 1.00 94.75 103 CYS A O 1
ATOM 839 N N . PHE A 1 104 ? 7.565 3.645 -19.038 1.00 94.06 104 PHE A N 1
ATOM 840 C CA . PHE A 1 104 ? 7.821 4.814 -18.192 1.00 94.06 104 PHE A CA 1
ATOM 841 C C . PHE A 1 104 ? 6.661 5.087 -17.224 1.00 94.06 104 PHE A C 1
ATOM 843 O O . PHE A 1 104 ? 6.865 5.162 -16.010 1.00 94.06 104 PHE A O 1
ATOM 850 N N . PHE A 1 105 ? 5.430 5.166 -17.740 1.00 96.06 105 PHE A N 1
ATOM 851 C CA . PHE A 1 105 ? 4.253 5.385 -16.894 1.00 96.06 105 PHE A CA 1
ATOM 852 C C . PHE A 1 105 ? 3.980 4.200 -15.963 1.00 96.06 105 PHE A C 1
ATOM 854 O O . PHE A 1 105 ? 3.616 4.402 -14.803 1.00 96.06 105 PHE A O 1
ATOM 861 N N . SER A 1 106 ? 4.203 2.971 -16.439 1.00 94.88 106 SER A N 1
ATOM 862 C CA . SER A 1 106 ? 4.018 1.759 -15.634 1.00 94.88 106 SER A CA 1
ATOM 863 C C . SER A 1 106 ? 4.992 1.709 -14.458 1.00 94.88 106 SER A C 1
ATOM 865 O O . SER A 1 106 ? 4.564 1.482 -13.328 1.00 94.88 106 SER A O 1
ATOM 867 N N . VAL A 1 107 ? 6.283 1.977 -14.693 1.00 96.81 107 VAL A N 1
ATOM 868 C CA . VAL A 1 107 ? 7.295 2.038 -13.627 1.00 96.81 107 VAL A CA 1
ATOM 869 C C . VAL A 1 107 ? 6.897 3.070 -12.589 1.00 96.81 107 VAL A C 1
ATOM 871 O O . VAL A 1 107 ? 6.877 2.755 -11.401 1.00 96.81 107 VAL A O 1
ATOM 874 N N . TRP A 1 108 ? 6.544 4.287 -13.013 1.00 96.00 108 TRP A N 1
ATOM 875 C CA . TRP A 1 108 ? 6.272 5.331 -12.036 1.00 96.00 108 TRP A CA 1
ATOM 876 C C . TRP A 1 108 ? 5.000 5.041 -11.222 1.00 96.00 108 TRP A C 1
ATOM 878 O O . TRP A 1 108 ? 4.975 5.207 -10.003 1.00 96.00 108 TRP A O 1
ATOM 888 N N . SER A 1 109 ? 3.963 4.505 -11.866 1.00 96.62 109 SER A N 1
ATOM 889 C CA . SER A 1 109 ? 2.737 4.102 -11.175 1.00 96.62 109 SER A CA 1
ATOM 890 C C . SER A 1 109 ? 2.992 3.004 -10.130 1.00 96.62 109 SER A C 1
ATOM 892 O O . SER A 1 109 ? 2.611 3.157 -8.967 1.00 96.62 109 SER A O 1
ATOM 894 N N . ILE A 1 110 ? 3.684 1.923 -10.507 1.00 97.75 110 ILE A N 1
ATOM 895 C CA . ILE A 1 110 ? 3.897 0.765 -9.627 1.00 97.75 110 ILE A CA 1
ATOM 896 C C . ILE A 1 110 ? 4.912 1.064 -8.517 1.00 97.75 110 ILE A C 1
ATOM 898 O O . ILE A 1 110 ? 4.676 0.712 -7.359 1.00 97.75 110 ILE A O 1
ATOM 902 N N . VAL A 1 111 ? 6.018 1.743 -8.832 1.00 98.25 111 VAL A N 1
ATOM 903 C CA . VAL A 1 111 ? 7.019 2.129 -7.826 1.00 98.25 111 VAL A CA 1
ATOM 904 C C . VAL A 1 111 ? 6.422 3.132 -6.839 1.00 98.25 111 VAL A C 1
ATOM 906 O O . VAL A 1 111 ? 6.629 2.995 -5.633 1.00 98.25 111 VAL A O 1
ATOM 909 N N . GLY A 1 112 ? 5.625 4.093 -7.321 1.00 98.12 112 GLY A N 1
ATOM 910 C CA . GLY A 1 112 ? 4.898 5.033 -6.468 1.00 98.12 112 GLY A CA 1
ATOM 911 C C . GLY A 1 112 ? 3.931 4.328 -5.512 1.00 98.12 112 GLY A C 1
ATOM 912 O O . GLY A 1 112 ? 3.941 4.608 -4.312 1.00 98.12 112 GLY A O 1
ATOM 913 N N . LEU A 1 113 ? 3.157 3.356 -6.011 1.00 97.94 113 LEU A N 1
ATOM 914 C CA . LEU A 1 113 ? 2.257 2.542 -5.185 1.00 97.94 113 LEU A CA 1
ATOM 915 C C . LEU A 1 113 ? 3.020 1.758 -4.104 1.00 97.94 113 LEU A C 1
ATOM 917 O O . LEU A 1 113 ? 2.619 1.754 -2.937 1.00 97.94 113 LEU A O 1
ATOM 921 N N . SER A 1 114 ? 4.143 1.136 -4.459 1.00 98.38 114 SER A N 1
ATOM 922 C CA . SER A 1 114 ? 4.988 0.414 -3.501 1.00 98.38 114 SER A CA 1
ATOM 923 C C . SER A 1 114 ? 5.608 1.336 -2.454 1.00 98.38 114 SER A C 1
ATOM 925 O O . SER A 1 114 ? 5.657 0.980 -1.274 1.00 98.38 114 SER A O 1
ATOM 927 N N . GLY A 1 115 ? 6.028 2.541 -2.849 1.00 98.44 115 GLY A N 1
ATOM 928 C CA . GLY A 1 115 ? 6.494 3.576 -1.925 1.00 98.44 115 GLY A CA 1
ATOM 929 C C . GLY A 1 115 ? 5.404 3.993 -0.937 1.00 98.44 115 GLY A C 1
ATOM 930 O O . GLY A 1 115 ? 5.635 4.005 0.274 1.00 98.44 115 GLY A O 1
ATOM 931 N N . PHE A 1 116 ? 4.187 4.233 -1.429 1.00 98.50 116 PHE A N 1
ATOM 932 C CA . PHE A 1 116 ? 3.037 4.564 -0.588 1.00 98.50 116 PHE A CA 1
ATOM 933 C C . PHE A 1 116 ? 2.712 3.454 0.423 1.00 98.50 116 PHE A C 1
ATOM 935 O O . PHE A 1 116 ? 2.595 3.719 1.620 1.00 98.50 116 PHE A O 1
ATOM 942 N N . HIS A 1 117 ? 2.648 2.192 -0.007 1.00 98.44 117 HIS A N 1
ATOM 943 C CA . HIS A 1 117 ? 2.405 1.085 0.924 1.00 98.44 117 HIS A CA 1
ATOM 944 C C . HIS A 1 117 ? 3.570 0.847 1.893 1.00 98.44 117 HIS A C 1
ATOM 946 O O . HIS A 1 117 ? 3.340 0.407 3.021 1.00 98.44 117 HIS A O 1
ATOM 952 N N . THR A 1 118 ? 4.803 1.185 1.505 1.00 98.44 118 THR A N 1
ATOM 953 C CA . THR A 1 118 ? 5.959 1.170 2.414 1.00 98.44 118 THR A CA 1
ATOM 954 C C . THR A 1 118 ? 5.802 2.225 3.510 1.00 98.44 118 THR A C 1
ATOM 956 O O . THR A 1 118 ? 5.996 1.912 4.686 1.00 98.44 118 THR A O 1
ATOM 959 N N . TYR A 1 119 ? 5.349 3.436 3.165 1.00 97.94 119 TYR A N 1
ATOM 960 C CA . TYR A 1 119 ? 4.982 4.465 4.144 1.00 97.94 119 TYR A CA 1
ATOM 961 C C . TYR A 1 119 ? 3.886 3.971 5.107 1.00 97.94 119 TYR A C 1
ATOM 963 O O . TYR A 1 119 ? 4.046 4.057 6.329 1.00 97.94 119 TYR A O 1
ATOM 971 N N . LEU A 1 120 ? 2.814 3.378 4.582 1.00 98.12 120 LEU A N 1
ATOM 972 C CA . LEU A 1 120 ? 1.714 2.864 5.402 1.00 98.12 120 LEU A CA 1
ATOM 973 C C . LEU A 1 120 ? 2.168 1.771 6.377 1.00 98.12 120 LEU A C 1
ATOM 975 O O . LEU A 1 120 ? 1.818 1.812 7.559 1.00 98.12 120 LEU A O 1
ATOM 979 N N . ILE A 1 121 ? 3.001 0.831 5.916 1.00 97.25 121 ILE A N 1
ATOM 980 C CA . ILE A 1 121 ? 3.594 -0.199 6.779 1.00 97.25 121 ILE A CA 1
ATOM 981 C C . ILE A 1 121 ? 4.460 0.447 7.855 1.00 97.25 121 ILE A C 1
ATOM 983 O O . ILE A 1 121 ? 4.273 0.133 9.029 1.00 97.25 121 ILE A O 1
ATOM 987 N N . SER A 1 122 ? 5.349 1.372 7.477 1.00 97.44 122 SER A N 1
ATOM 988 C CA . SER A 1 122 ? 6.253 2.053 8.414 1.00 97.44 122 SER A CA 1
ATOM 989 C C . SER A 1 122 ? 5.508 2.788 9.535 1.00 97.44 122 SER A C 1
ATOM 991 O O . SER A 1 122 ? 6.013 2.887 10.654 1.00 97.44 122 SER A O 1
ATOM 993 N N . SER A 1 123 ? 4.273 3.219 9.263 1.00 96.31 123 SER A N 1
ATOM 994 C CA . SER A 1 12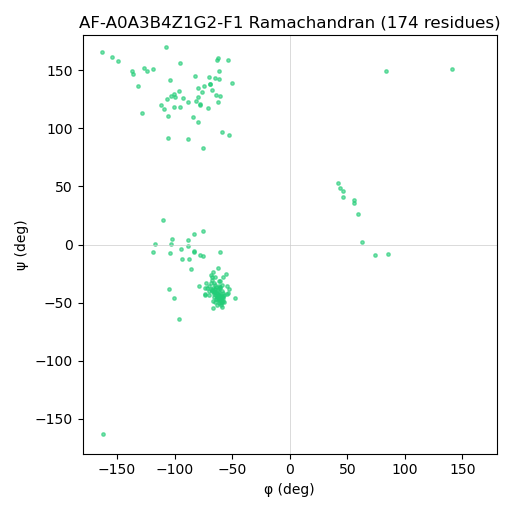3 ? 3.405 3.947 10.193 1.00 96.31 123 SER A CA 1
ATOM 995 C C . SER A 1 123 ? 2.304 3.080 10.825 1.00 96.31 123 SER A C 1
ATOM 997 O O . SER A 1 123 ? 1.451 3.608 11.533 1.00 96.31 123 SER A O 1
ATOM 999 N N . ASN A 1 124 ? 2.285 1.763 10.573 1.00 97.06 124 ASN A N 1
ATOM 1000 C CA . ASN A 1 124 ? 1.206 0.828 10.931 1.00 97.06 124 ASN A CA 1
ATOM 1001 C C . ASN A 1 124 ? -0.209 1.364 10.640 1.00 97.06 124 ASN A C 1
ATOM 1003 O O . ASN A 1 124 ? -1.130 1.293 11.465 1.00 97.06 124 ASN A O 1
ATOM 1007 N N . GLN A 1 125 ? -0.393 1.883 9.436 1.00 96.81 125 GLN A N 1
ATOM 1008 C CA . GLN A 1 125 ? -1.643 2.458 8.967 1.00 96.81 125 GLN A CA 1
ATOM 1009 C C . GLN A 1 125 ? -2.149 1.681 7.749 1.00 96.81 125 GLN A C 1
ATOM 1011 O O . GLN A 1 125 ? -1.369 1.070 7.027 1.00 96.81 125 GLN A O 1
ATOM 1016 N N . THR A 1 126 ? -3.462 1.652 7.549 1.00 98.06 126 THR A N 1
ATOM 1017 C CA . THR A 1 126 ? -4.085 1.162 6.308 1.00 98.06 126 THR A CA 1
ATOM 1018 C C . THR A 1 126 ? -4.381 2.328 5.372 1.00 98.06 126 THR A C 1
ATOM 1020 O O . THR A 1 126 ? -4.593 3.452 5.837 1.00 98.06 126 THR A O 1
ATOM 1023 N N . THR A 1 127 ? -4.490 2.076 4.070 1.00 98.19 127 THR A N 1
ATOM 1024 C CA . THR A 1 127 ? -4.929 3.075 3.084 1.00 98.19 127 THR A CA 1
ATOM 1025 C C . THR A 1 127 ? -6.274 3.685 3.482 1.00 98.19 127 THR A C 1
ATOM 1027 O O . THR A 1 127 ? -6.445 4.901 3.469 1.00 98.19 127 THR A O 1
ATOM 1030 N N . ASN A 1 128 ? -7.221 2.862 3.939 1.00 97.94 128 ASN A N 1
ATOM 1031 C CA . ASN A 1 128 ? -8.514 3.339 4.419 1.00 97.94 128 ASN A CA 1
ATOM 1032 C C . ASN A 1 128 ? -8.413 4.275 5.642 1.00 97.94 128 ASN A C 1
ATOM 1034 O O . ASN A 1 128 ? -9.244 5.168 5.794 1.00 97.94 128 ASN A O 1
ATOM 1038 N N . GLU A 1 129 ? -7.468 4.052 6.556 1.00 97.19 129 GLU A N 1
ATOM 1039 C CA . GLU A 1 129 ? -7.239 4.953 7.697 1.00 97.19 129 GLU A CA 1
ATOM 1040 C C . GLU A 1 129 ? -6.569 6.260 7.273 1.00 97.19 129 GLU A C 1
ATOM 1042 O O . GLU A 1 129 ? -6.937 7.313 7.795 1.00 97.19 129 GLU A O 1
ATOM 1047 N N . ASP A 1 130 ? -5.644 6.190 6.315 1.00 96.69 130 ASP A N 1
ATOM 1048 C CA . ASP A 1 130 ? -4.950 7.349 5.751 1.00 96.69 130 ASP A CA 1
ATOM 1049 C C . ASP A 1 130 ? -5.895 8.302 5.033 1.00 96.69 130 ASP A C 1
ATOM 1051 O O . ASP A 1 130 ? -5.999 9.469 5.403 1.00 96.69 130 ASP A O 1
ATOM 1055 N N . ILE A 1 131 ? -6.694 7.773 4.107 1.00 96.31 131 ILE A N 1
ATOM 1056 C CA . ILE A 1 131 ? -7.666 8.558 3.338 1.00 96.31 131 ILE A CA 1
ATOM 1057 C C . ILE A 1 131 ? -8.695 9.224 4.260 1.00 96.31 131 ILE A C 1
ATOM 1059 O O . ILE A 1 131 ? -9.103 10.363 4.041 1.00 96.31 131 ILE A O 1
ATOM 1063 N N . LYS A 1 132 ? -9.117 8.537 5.329 1.00 94.00 132 LYS A N 1
ATOM 1064 C CA . LYS A 1 132 ? -10.041 9.105 6.327 1.00 94.00 132 LYS A CA 1
ATOM 1065 C C . LYS A 1 132 ? -9.363 10.107 7.265 1.00 94.00 132 LYS A C 1
ATOM 1067 O O . LYS A 1 132 ? -10.053 10.748 8.067 1.00 94.00 132 LYS A O 1
ATOM 1072 N N . GLY A 1 133 ? -8.036 10.205 7.225 1.00 94.12 133 GLY A N 1
ATOM 1073 C CA . GLY A 1 133 ? -7.235 10.970 8.169 1.00 94.12 133 GLY A CA 1
ATOM 1074 C C . GLY A 1 133 ? -7.502 10.546 9.610 1.00 94.12 133 GLY A C 1
ATOM 1075 O O . GLY A 1 133 ? -7.603 11.417 10.475 1.00 94.12 133 GLY A O 1
ATOM 1076 N N . SER A 1 134 ? -7.698 9.243 9.865 1.00 92.19 134 SER A N 1
ATOM 1077 C CA . SER A 1 134 ? -8.092 8.709 11.182 1.00 92.19 134 SER A CA 1
ATOM 1078 C C . SER A 1 134 ? -7.162 9.188 12.297 1.00 92.19 134 SER A C 1
ATOM 1080 O O . SER A 1 134 ? -7.626 9.552 13.374 1.00 92.19 134 SER A O 1
ATOM 1082 N N . TRP A 1 135 ? -5.866 9.276 11.999 1.00 92.00 135 TRP A N 1
ATOM 1083 C CA . TRP A 1 135 ? -4.807 9.640 12.945 1.00 92.00 135 TRP A CA 1
ATOM 1084 C C . TRP A 1 135 ? -4.211 11.023 12.657 1.00 92.00 135 TRP A C 1
ATOM 1086 O O . TRP A 1 135 ? -3.088 11.322 13.046 1.00 92.00 135 TRP A O 1
ATOM 1096 N N . SER A 1 136 ? -4.942 11.881 11.938 1.00 89.62 136 SER A N 1
ATOM 1097 C CA . SER A 1 136 ? -4.469 13.234 11.650 1.00 89.62 136 SER A CA 1
ATOM 1098 C C . SER A 1 136 ? -4.411 14.073 12.928 1.00 89.62 136 SER A C 1
ATOM 1100 O O . SER A 1 136 ? -5.399 14.151 13.662 1.00 89.62 136 SER A O 1
ATOM 1102 N N . SER A 1 137 ? -3.298 14.785 13.129 1.00 83.62 137 SER A N 1
ATOM 1103 C CA . SER A 1 137 ? -3.123 15.784 14.198 1.00 83.62 137 SER A CA 1
ATOM 1104 C C . SER A 1 137 ? -4.204 16.878 14.174 1.00 83.62 137 SER A C 1
ATOM 1106 O O . SER A 1 137 ? -4.546 17.436 15.216 1.00 83.62 137 SER A O 1
ATOM 1108 N N . LYS A 1 138 ? -4.818 17.141 13.009 1.00 86.56 138 LYS A N 1
ATOM 1109 C CA . LYS A 1 138 ? -5.927 18.101 12.878 1.00 86.56 138 LYS A CA 1
ATOM 1110 C C . LYS A 1 138 ? -7.170 17.708 13.688 1.00 86.56 138 LYS A C 1
ATOM 1112 O O . LYS A 1 138 ? -8.004 18.564 13.953 1.00 86.56 138 LYS A O 1
ATOM 1117 N N . ARG A 1 139 ? -7.313 16.432 14.070 1.00 84.19 139 ARG A N 1
ATOM 1118 C CA . ARG A 1 139 ? -8.436 15.932 14.884 1.00 84.19 139 ARG A CA 1
ATOM 1119 C C . ARG A 1 139 ? -8.248 16.152 16.391 1.00 84.19 139 ARG A C 1
ATOM 1121 O O . ARG A 1 139 ? -9.175 15.878 17.144 1.00 84.19 139 ARG A O 1
ATOM 1128 N N . GLY A 1 140 ? -7.082 16.630 16.823 1.00 85.56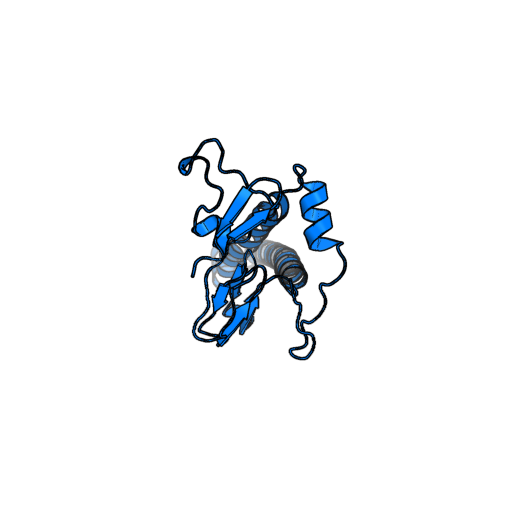 140 GLY A N 1
ATOM 1129 C CA . GLY A 1 140 ? -6.763 16.894 18.226 1.00 85.56 140 GLY A CA 1
ATOM 1130 C C . GLY A 1 140 ? -5.324 16.508 18.557 1.00 85.56 140 GLY A C 1
ATOM 1131 O O . GLY A 1 140 ? -4.772 15.589 17.952 1.00 85.56 140 GLY A O 1
ATOM 1132 N N . LYS A 1 141 ? -4.717 17.198 19.531 1.00 80.56 141 LYS A N 1
ATOM 1133 C CA . LYS A 1 141 ? -3.341 16.913 19.979 1.00 80.56 141 LYS A CA 1
ATOM 1134 C C . LYS A 1 141 ? -3.190 15.499 20.551 1.00 80.56 141 LYS A C 1
ATOM 1136 O O . LYS A 1 141 ? -2.151 14.8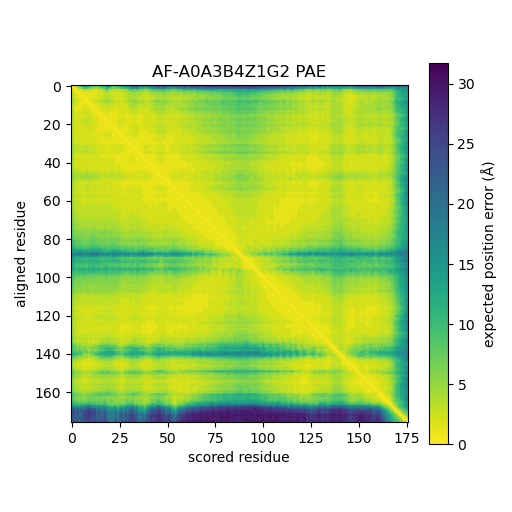85 20.350 1.00 80.56 141 LYS A O 1
ATOM 1141 N N . ASP A 1 142 ? -4.250 14.969 21.157 1.00 85.50 142 ASP A N 1
ATOM 1142 C CA . ASP A 1 142 ? -4.276 13.623 21.743 1.00 85.50 142 ASP A CA 1
ATOM 1143 C C . ASP A 1 142 ? -4.688 12.534 20.733 1.00 85.50 142 ASP A C 1
ATOM 1145 O O . ASP A 1 142 ? -4.827 11.365 21.088 1.00 85.50 142 ASP A O 1
ATOM 1149 N N . ASN A 1 143 ? -4.901 12.888 19.457 1.00 89.50 143 ASN A N 1
ATOM 1150 C CA . ASN A 1 143 ? -5.236 11.925 18.411 1.00 89.50 143 ASN A CA 1
ATOM 1151 C C . ASN A 1 143 ? -3.960 11.360 17.773 1.00 89.50 143 ASN A C 1
ATOM 1153 O O . ASN A 1 143 ? -3.449 11.903 16.793 1.00 89.50 143 ASN A O 1
ATOM 1157 N N . TYR A 1 144 ? -3.462 10.256 18.325 1.00 92.19 144 TYR A N 1
ATOM 1158 C CA . TYR A 1 144 ? -2.322 9.507 17.791 1.00 92.19 144 TYR A CA 1
ATOM 1159 C C . TYR A 1 144 ? -2.768 8.182 17.158 1.00 92.19 144 TYR A C 1
ATOM 1161 O O . TYR A 1 144 ? -3.925 7.791 17.274 1.00 92.19 144 TYR A O 1
ATOM 1169 N N . ASN A 1 145 ? -1.861 7.501 16.447 1.00 94.56 145 ASN A N 1
ATOM 1170 C CA . ASN A 1 145 ? -2.105 6.146 15.949 1.00 94.56 145 ASN A CA 1
ATOM 1171 C C . ASN A 1 145 ? -1.785 5.129 17.062 1.00 94.56 145 ASN A C 1
ATOM 1173 O O . ASN A 1 145 ? -0.602 4.903 17.336 1.00 94.56 145 ASN A O 1
ATOM 1177 N N . PRO A 1 146 ? -2.787 4.458 17.659 1.00 95.38 146 PRO A N 1
ATOM 1178 C CA . PRO A 1 146 ? -2.575 3.576 18.800 1.00 95.38 146 PRO A CA 1
ATOM 1179 C C . PRO A 1 146 ? -2.003 2.220 18.371 1.00 95.38 146 PRO A C 1
ATOM 1181 O O . PRO A 1 146 ? -1.619 1.418 19.213 1.00 95.38 146 PRO A O 1
ATOM 1184 N N . TYR A 1 147 ? -1.953 1.936 17.067 1.00 95.62 147 TYR A N 1
ATOM 1185 C CA . TYR A 1 147 ? -1.443 0.679 16.524 1.00 95.62 147 TYR A CA 1
ATOM 1186 C C . TYR A 1 147 ? 0.038 0.752 16.150 1.00 95.62 147 TYR A C 1
ATOM 1188 O O . TYR A 1 147 ? 0.638 -0.282 15.863 1.00 95.62 147 TYR A O 1
ATOM 1196 N N . SER A 1 148 ? 0.636 1.945 16.106 1.00 95.38 148 SER A N 1
ATOM 1197 C CA . SER A 1 148 ? 2.067 2.076 15.829 1.00 95.38 148 SER A CA 1
ATOM 1198 C C . SER A 1 148 ? 2.890 1.531 16.995 1.00 95.38 148 SER A C 1
ATOM 1200 O O . SER A 1 148 ? 2.603 1.820 18.151 1.00 95.38 148 SER A O 1
ATOM 1202 N N . HIS A 1 149 ? 3.958 0.796 16.691 1.00 93.62 149 HIS A N 1
ATOM 1203 C CA . HIS A 1 149 ? 4.942 0.346 17.680 1.00 93.62 149 HIS A CA 1
ATOM 1204 C C . HIS A 1 149 ? 6.006 1.420 17.980 1.00 93.62 149 HIS A C 1
ATOM 1206 O O . HIS A 1 149 ? 7.026 1.122 18.593 1.00 93.62 149 HIS A O 1
ATOM 1212 N N . GLY A 1 150 ? 5.826 2.651 17.482 1.00 90.06 150 GLY A N 1
ATOM 1213 C CA . GLY A 1 150 ? 6.747 3.776 17.685 1.00 90.06 150 GLY A CA 1
ATOM 1214 C C . GLY A 1 150 ? 8.055 3.703 16.887 1.00 90.06 150 GLY A C 1
ATOM 1215 O O . GLY A 1 150 ? 8.782 4.689 16.829 1.00 90.06 150 GLY A O 1
ATOM 1216 N N . ASN A 1 151 ? 8.349 2.576 16.235 1.00 94.62 151 ASN A N 1
ATOM 1217 C CA . ASN A 1 151 ? 9.554 2.376 15.436 1.00 94.62 151 ASN A CA 1
ATOM 1218 C C . ASN A 1 151 ? 9.208 1.774 14.061 1.00 94.62 151 ASN A C 1
ATOM 1220 O O . ASN A 1 151 ? 8.397 0.856 13.939 1.00 94.62 151 ASN A O 1
ATOM 1224 N N . ILE A 1 152 ? 9.833 2.309 13.009 1.00 96.12 152 ILE A N 1
ATOM 1225 C CA . ILE A 1 152 ? 9.574 1.901 11.621 1.00 96.12 152 ILE A CA 1
ATOM 1226 C C . ILE A 1 152 ? 9.932 0.426 11.404 1.00 96.12 152 ILE A C 1
ATOM 1228 O O . ILE A 1 152 ? 9.148 -0.315 10.814 1.00 96.12 152 ILE A O 1
ATOM 1232 N N . PHE A 1 153 ? 11.079 -0.027 11.913 1.00 95.56 153 PHE A N 1
ATOM 1233 C CA . PHE A 1 153 ? 11.530 -1.409 11.754 1.00 95.56 153 PHE A CA 1
ATOM 1234 C C . PHE A 1 153 ? 10.614 -2.391 12.476 1.00 95.56 153 PHE A C 1
ATOM 1236 O O . PHE A 1 153 ? 10.289 -3.438 11.917 1.00 95.56 153 PHE A O 1
ATOM 1243 N N . THR A 1 154 ? 10.151 -2.057 13.683 1.00 95.38 154 THR A N 1
ATOM 1244 C CA . THR A 1 154 ? 9.218 -2.922 14.418 1.00 95.38 154 THR A CA 1
ATOM 1245 C C . THR A 1 154 ? 7.855 -2.976 13.734 1.00 95.38 154 THR A C 1
ATOM 1247 O O . THR A 1 154 ? 7.287 -4.060 13.614 1.00 95.38 154 THR A O 1
ATOM 1250 N N . ASN A 1 155 ? 7.368 -1.860 13.184 1.00 96.19 155 ASN A N 1
ATOM 1251 C CA . ASN A 1 155 ? 6.153 -1.834 12.367 1.00 96.19 155 ASN A CA 1
ATOM 1252 C C . ASN A 1 155 ? 6.282 -2.700 11.101 1.00 96.19 155 ASN A C 1
ATOM 1254 O O . ASN A 1 155 ? 5.401 -3.521 10.823 1.00 96.19 155 ASN A O 1
ATOM 1258 N N . CYS A 1 156 ? 7.391 -2.573 10.367 1.00 95.69 156 CYS A N 1
ATOM 1259 C CA . CYS A 1 156 ? 7.676 -3.399 9.194 1.00 95.69 156 CYS A CA 1
ATOM 1260 C C . CYS A 1 156 ? 7.785 -4.885 9.554 1.00 95.69 156 CYS A C 1
ATOM 1262 O O . CYS A 1 156 ? 7.150 -5.720 8.912 1.00 95.69 156 CYS A O 1
ATOM 1264 N N . CYS A 1 157 ? 8.524 -5.223 10.612 1.00 95.62 157 CYS A N 1
ATOM 1265 C CA . CYS A 1 157 ? 8.683 -6.598 11.080 1.00 95.62 157 CYS A CA 1
ATOM 1266 C C . CYS A 1 157 ? 7.337 -7.207 11.505 1.00 95.62 157 CYS A C 1
ATOM 1268 O O . CYS A 1 157 ? 6.995 -8.307 11.075 1.00 95.62 157 CYS A O 1
ATOM 1270 N N . ALA A 1 158 ? 6.514 -6.465 12.251 1.00 93.56 158 ALA A N 1
ATOM 1271 C CA . ALA A 1 158 ? 5.181 -6.914 12.646 1.00 93.56 158 ALA A CA 1
ATOM 1272 C C . ALA A 1 158 ? 4.268 -7.182 11.435 1.00 93.56 158 ALA A C 1
ATOM 1274 O O . ALA A 1 158 ? 3.476 -8.125 11.452 1.00 93.56 158 ALA A O 1
ATOM 1275 N N . ALA A 1 159 ? 4.376 -6.379 10.372 1.00 93.19 159 ALA A N 1
ATOM 1276 C CA . ALA A 1 159 ? 3.570 -6.544 9.164 1.00 93.19 159 ALA A CA 1
ATOM 1277 C C . ALA A 1 159 ? 4.069 -7.667 8.236 1.00 93.19 159 ALA A C 1
ATOM 1279 O O . ALA A 1 159 ? 3.251 -8.331 7.594 1.00 93.19 159 ALA A O 1
ATOM 1280 N N . LEU A 1 160 ? 5.387 -7.864 8.135 1.00 94.50 160 LEU A N 1
ATOM 1281 C CA . LEU A 1 160 ? 6.005 -8.726 7.121 1.00 94.50 160 LEU A CA 1
ATOM 1282 C C . LEU A 1 160 ? 6.499 -10.062 7.688 1.00 94.50 160 LEU A C 1
ATOM 1284 O O . LEU A 1 160 ? 6.323 -11.106 7.059 1.00 94.50 160 LEU A O 1
ATOM 1288 N N . CYS A 1 161 ? 7.048 -10.055 8.897 1.00 93.88 161 CYS A N 1
ATOM 1289 C CA . CYS A 1 161 ? 7.671 -11.221 9.523 1.00 93.88 161 CYS A CA 1
ATOM 1290 C C . CYS A 1 161 ? 6.789 -11.866 10.602 1.00 93.88 161 CYS A C 1
ATOM 1292 O O . CYS A 1 161 ? 7.118 -12.938 11.102 1.00 93.88 161 CYS A O 1
ATOM 1294 N N . GLY A 1 162 ? 5.664 -11.239 10.954 1.00 88.44 162 GLY A N 1
ATOM 1295 C CA . GLY A 1 162 ? 4.718 -11.783 11.922 1.00 88.44 162 GLY A CA 1
ATOM 1296 C C . GLY A 1 162 ? 4.069 -13.107 11.478 1.00 88.44 162 GLY A C 1
ATOM 1297 O O . GLY A 1 162 ? 4.007 -13.418 10.276 1.00 88.44 162 GLY A O 1
ATOM 1298 N N . PRO A 1 163 ? 3.546 -13.892 12.439 1.00 89.94 163 PRO A N 1
ATOM 1299 C CA . PRO A 1 163 ? 2.790 -15.099 12.138 1.00 89.94 163 PRO A CA 1
ATOM 1300 C C . PRO A 1 163 ? 1.530 -14.765 11.333 1.00 89.94 163 PRO A C 1
ATOM 1302 O O . PRO A 1 163 ? 0.934 -13.693 11.476 1.00 89.94 163 PRO A O 1
ATOM 1305 N N . LEU A 1 164 ? 1.104 -15.702 10.484 1.00 87.88 164 LEU A N 1
ATOM 1306 C CA . LEU A 1 164 ? -0.148 -15.548 9.751 1.00 87.88 164 LEU A CA 1
ATOM 1307 C C . LEU A 1 164 ? -1.323 -15.511 10.737 1.00 87.88 164 LEU A C 1
ATOM 1309 O O . LEU A 1 164 ? -1.450 -16.427 11.550 1.00 87.88 164 LEU A O 1
ATOM 1313 N N . PRO A 1 165 ? -2.206 -14.500 10.656 1.00 87.00 165 PRO A N 1
ATOM 1314 C CA . PRO A 1 165 ? -3.395 -14.474 11.491 1.00 87.00 165 PRO A CA 1
ATOM 1315 C C . PRO A 1 165 ? -4.293 -15.687 11.193 1.00 87.00 165 PRO A C 1
ATOM 1317 O O . PRO A 1 165 ? -4.430 -16.062 10.016 1.00 87.00 165 PRO A O 1
ATOM 1320 N N . PRO A 1 166 ? -4.929 -16.274 12.224 1.00 85.88 166 PRO A N 1
ATOM 1321 C CA . PRO A 1 166 ? -5.806 -17.425 12.056 1.00 85.88 166 PRO A CA 1
ATOM 1322 C C . PRO A 1 166 ? -7.006 -17.087 11.164 1.00 85.88 166 PRO A C 1
ATOM 1324 O O . PRO A 1 166 ? -7.360 -15.922 10.952 1.00 85.88 166 PRO A O 1
ATOM 1327 N N . ARG A 1 167 ? -7.646 -18.127 10.620 1.00 77.94 167 ARG A N 1
ATOM 1328 C CA . ARG A 1 167 ? -8.982 -17.977 10.037 1.00 77.94 167 ARG A CA 1
ATOM 1329 C C . ARG A 1 167 ? -9.967 -17.845 11.196 1.00 77.94 167 ARG A C 1
ATOM 1331 O O . ARG A 1 167 ? -9.858 -18.589 12.161 1.00 77.94 167 ARG A O 1
ATOM 1338 N N . TYR A 1 168 ? -10.912 -16.920 11.096 1.00 70.06 168 TYR A N 1
ATOM 1339 C CA . TYR A 1 168 ? -12.076 -16.957 11.968 1.00 70.06 168 TYR A CA 1
ATOM 1340 C C . TYR A 1 168 ? -13.025 -17.994 11.382 1.00 70.06 168 TYR A C 1
ATOM 1342 O O . TYR A 1 168 ? -13.622 -17.746 10.334 1.00 70.06 168 TYR A O 1
ATOM 1350 N N . ASP A 1 169 ? -13.107 -19.164 12.009 1.00 57.66 169 ASP A N 1
ATOM 1351 C CA . ASP A 1 169 ? -14.203 -20.084 11.738 1.00 57.66 169 ASP A CA 1
ATOM 1352 C C . ASP A 1 169 ? -15.445 -19.559 12.452 1.00 57.66 169 ASP A C 1
ATOM 1354 O O . ASP A 1 169 ? -15.410 -19.226 13.638 1.00 57.66 169 ASP A O 1
ATOM 1358 N N . ALA A 1 170 ? -16.561 -19.495 11.727 1.00 52.22 170 ALA A N 1
ATOM 1359 C CA . ALA A 1 170 ? -17.852 -19.057 12.255 1.00 52.22 170 ALA A CA 1
ATOM 1360 C C . ALA A 1 170 ? -18.380 -19.938 13.412 1.00 52.22 170 ALA A C 1
ATOM 1362 O O . ALA A 1 170 ? -19.394 -19.606 14.017 1.00 52.22 170 ALA A O 1
ATOM 1363 N N . SER A 1 171 ? -17.703 -21.048 13.728 1.00 44.62 171 SER A N 1
ATOM 1364 C CA . SER A 1 171 ? -18.009 -21.959 14.834 1.00 44.62 171 SER A CA 1
ATOM 1365 C C . SER A 1 171 ? -17.356 -21.577 16.165 1.00 44.62 171 SER A C 1
ATOM 1367 O O . SER A 1 171 ? -17.747 -22.117 17.199 1.00 44.62 171 SER A O 1
ATOM 1369 N N . VAL A 1 172 ? -16.398 -20.645 16.185 1.00 46.69 172 VAL A N 1
ATOM 1370 C CA . VAL A 1 172 ? -15.769 -20.189 17.429 1.00 46.69 172 VAL A CA 1
ATOM 1371 C C . VAL A 1 172 ? -16.305 -18.805 17.754 1.00 46.69 172 VAL A C 1
ATOM 1373 O O . VAL A 1 172 ? -15.780 -17.785 17.310 1.00 46.69 172 VAL A O 1
ATOM 1376 N N . ASN A 1 173 ? -17.386 -18.787 18.538 1.00 37.38 173 ASN A N 1
ATOM 1377 C CA . ASN A 1 173 ? -17.851 -17.609 19.259 1.00 37.38 173 ASN A CA 1
ATOM 1378 C C . ASN A 1 173 ? -16.688 -17.049 20.083 1.00 37.38 173 ASN A C 1
ATOM 1380 O O . ASN A 1 173 ? -16.451 -17.475 21.213 1.00 37.38 173 ASN A O 1
ATOM 1384 N N . VAL A 1 174 ? -15.957 -16.083 19.530 1.00 42.69 174 VAL A N 1
ATOM 1385 C CA . VAL A 1 174 ? -15.045 -15.269 20.324 1.00 42.69 174 VAL A CA 1
ATOM 1386 C C . VAL A 1 174 ? -15.921 -14.298 21.108 1.00 42.69 174 VAL A C 1
ATOM 1388 O O . VAL A 1 174 ? -16.176 -13.167 20.694 1.00 42.69 174 VAL A O 1
ATOM 1391 N N . HIS A 1 175 ? -16.436 -14.789 22.232 1.00 30.98 175 HIS A N 1
ATOM 1392 C CA . HIS A 1 175 ? -16.821 -13.947 23.348 1.00 30.98 175 HIS A CA 1
ATOM 1393 C C . HIS A 1 175 ? -15.565 -13.183 23.788 1.00 30.98 175 HIS A C 1
ATOM 1395 O O . HIS A 1 175 ? -14.714 -13.721 24.493 1.00 30.98 175 HIS A O 1
ATOM 1401 N N . VAL A 1 176 ? -15.442 -11.949 23.293 1.00 36.22 176 VAL A N 1
ATOM 1402 C CA . VAL A 1 176 ? -14.722 -10.862 23.969 1.00 36.22 176 VAL A CA 1
ATOM 1403 C C . VAL A 1 176 ? -15.747 -9.912 24.564 1.00 36.22 176 VAL A C 1
ATOM 1405 O O . VAL A 1 176 ? -16.587 -9.369 23.792 1.00 36.22 176 VAL A O 1
#

Solvent-accessible surface area (backbone atoms only — not comparable to full-atom values): 10175 Å² total; per-residue (Å²): 137,84,49,72,50,75,42,84,89,42,79,44,78,40,53,73,37,82,88,80,71,39,70,38,57,84,64,35,42,75,39,80,91,78,70,42,73,34,49,48,33,30,48,76,39,78,91,77,72,42,72,38,19,65,79,46,39,52,59,53,51,51,49,41,45,54,49,29,55,50,34,49,50,52,37,52,51,46,51,54,50,34,57,63,38,23,78,76,66,35,56,73,54,28,53,72,78,40,67,50,68,62,36,52,55,48,31,54,54,40,42,49,51,39,51,52,52,49,52,28,35,40,56,50,48,38,62,48,41,56,79,66,45,72,49,35,61,91,79,33,92,86,38,63,64,61,70,41,73,88,37,47,66,59,22,39,41,58,61,68,70,46,80,81,68,78,83,86,54,95,83,62,80,78,86,123

Nearest PDB structures (foldseek):
  8hf3-assembly1_A  TM=8.871E-01  e=6.557E-19  Homo sapiens
  8hfc-assembly1_A  TM=7.629E-01  e=2.594E-10  Saccharomyces cerevisiae S288C
  7khm-assembly1_B  TM=8.077E-01  e=3.059E-08  Homo sapiens
  6bmn-assembly1_A  TM=8.073E-01  e=5.231E-08  Homo sapiens
  6bml-assembly1_A  TM=7.968E-01  e=4.121E-08  Homo sapiens

Mean predicted aligned error: 5.43 Å

InterPro domains:
  IPR001594 Palmitoyltransferase, DHHC domain [PF01529] (13-132)
  IPR039859 Palmitoyltransferase PFA4/ZDHHC16/ZDHHC20/ERF2-like [PTHR22883] (3-166)